Protein AF-A0A1Y0BP13-F1 (afdb_monomer_lite)

Foldseek 3Di:
DDDDDDDDDPDPPPQDDQPPDDDDDLVPFPQDWDDDRQKTKGKHKDFPPADDKWKWWQDPVGIDTDDDDPQDKDKDKDAAQIWMDIALQWQWIKGFNHMWIWIWHDDDRMIMIMIITGDPRGHGQKMKIWHAAPVPRDTDPIDIDGCNVPNPVVVQVVSQVVLVVCQVDQVSQQDPPPRDGHQRIEGRDCVPDDPRNVVRSRVD

Radius of gyration: 19.99 Å; chains: 1; bounding box: 37×82×45 Å

Sequence (204 aa):
MVETTGTGTAGPARDAAPELSFVKRMSETDSRWQRHGDYAIWTGNRRLDEPGYVLHEWSEKGVVPIPHRRPSPVLHRIAGGTPYHVSHLFGFWITHDVDAVWLETVKDGASYYALMVGGTSGKPAKTDSSFVCPKCAASFGRETFDTARQGYEQFLTHARERVRAFNGDAALRTCPKCKAVHPPTYAFYAEADTADERTARLAG

Structure (mmCIF, N/CA/C/O backbone):
data_AF-A0A1Y0BP13-F1
#
_entry.id   AF-A0A1Y0BP13-F1
#
loop_
_atom_site.group_PDB
_atom_site.id
_atom_site.type_symbol
_atom_site.label_atom_id
_atom_site.label_alt_id
_atom_site.label_comp_id
_atom_site.label_asym_id
_atom_site.label_entity_id
_atom_site.label_seq_id
_atom_site.pdbx_PDB_ins_code
_atom_site.Cartn_x
_atom_site.Cartn_y
_atom_site.Cartn_z
_atom_site.occupancy
_atom_site.B_iso_or_equiv
_atom_site.auth_seq_id
_atom_site.auth_comp_id
_atom_site.auth_asym_id
_atom_site.auth_atom_id
_atom_site.pdbx_PDB_model_num
ATOM 1 N N . MET A 1 1 ? 2.569 61.569 -21.695 1.00 39.59 1 MET A N 1
ATOM 2 C CA . MET A 1 1 ? 2.817 60.699 -22.866 1.00 39.59 1 MET A CA 1
ATOM 3 C C . MET A 1 1 ? 4.182 60.066 -22.648 1.00 39.59 1 MET A C 1
ATOM 5 O O . MET A 1 1 ? 5.139 60.816 -22.622 1.00 39.59 1 MET A O 1
ATOM 9 N N . VAL A 1 2 ? 4.368 58.779 -22.375 1.00 39.50 2 VAL A N 1
ATOM 10 C CA . VAL A 1 2 ? 3.511 57.588 -22.452 1.00 39.50 2 VAL A CA 1
ATOM 11 C C . VAL A 1 2 ? 4.008 56.617 -21.367 1.00 39.50 2 VAL A C 1
ATOM 13 O O . VAL A 1 2 ? 5.212 56.415 -21.242 1.00 39.50 2 VAL A O 1
ATOM 16 N N . GLU A 1 3 ? 3.088 56.056 -20.578 1.00 42.75 3 GLU A N 1
ATOM 17 C CA . GLU A 1 3 ? 3.308 54.821 -19.818 1.00 42.75 3 GLU A CA 1
ATOM 18 C C . GLU A 1 3 ? 3.410 53.649 -20.797 1.00 42.75 3 GLU A C 1
ATOM 20 O O . GLU A 1 3 ? 2.546 53.500 -21.658 1.00 42.75 3 GLU A O 1
ATOM 25 N N . THR A 1 4 ? 4.389 52.766 -20.617 1.00 40.50 4 THR A N 1
ATOM 26 C CA . THR A 1 4 ? 4.259 51.379 -21.082 1.00 40.50 4 THR A CA 1
ATOM 27 C C . THR A 1 4 ? 4.742 50.435 -19.996 1.00 40.50 4 THR A C 1
ATOM 29 O O . THR A 1 4 ? 5.930 50.176 -19.820 1.00 40.50 4 THR A O 1
ATOM 32 N N . THR A 1 5 ? 3.750 49.953 -19.261 1.00 45.81 5 THR A N 1
ATOM 33 C CA . THR A 1 5 ? 3.688 48.679 -18.559 1.00 45.81 5 THR A CA 1
ATOM 34 C C . THR A 1 5 ? 4.077 47.525 -19.488 1.00 45.81 5 THR A C 1
ATOM 36 O O . THR A 1 5 ? 3.474 47.324 -20.538 1.00 45.81 5 THR A O 1
ATOM 39 N N . GLY A 1 6 ? 5.076 46.736 -19.088 1.00 38.31 6 GLY A N 1
ATOM 40 C CA . GLY A 1 6 ? 5.355 45.423 -19.667 1.00 38.31 6 GLY A CA 1
ATOM 41 C C . GLY A 1 6 ? 4.738 44.331 -18.800 1.00 38.31 6 GLY A C 1
ATOM 42 O O . GLY A 1 6 ? 5.377 43.843 -17.872 1.00 38.31 6 GLY A O 1
ATOM 43 N N . THR A 1 7 ? 3.485 43.972 -19.074 1.00 44.00 7 THR A N 1
ATOM 44 C CA . THR A 1 7 ? 2.854 42.733 -18.603 1.00 44.00 7 THR A CA 1
ATOM 45 C C . THR A 1 7 ? 3.385 41.538 -19.397 1.00 44.00 7 THR A C 1
ATOM 47 O O . THR A 1 7 ? 3.647 41.625 -20.594 1.00 44.00 7 THR A O 1
ATOM 50 N N . GLY A 1 8 ? 3.599 40.433 -18.684 1.00 45.59 8 GLY A N 1
ATOM 51 C CA . GLY A 1 8 ? 4.382 39.290 -19.133 1.00 45.59 8 GLY A CA 1
ATOM 52 C C . GLY A 1 8 ? 3.708 38.321 -20.097 1.00 45.59 8 GLY A C 1
ATOM 53 O O . GLY A 1 8 ? 2.617 38.527 -20.614 1.00 45.59 8 GLY A O 1
ATOM 54 N N . THR A 1 9 ? 4.376 37.186 -20.259 1.00 36.31 9 THR A N 1
ATOM 55 C CA . THR A 1 9 ? 3.736 35.886 -20.473 1.00 36.31 9 THR A CA 1
ATOM 56 C C . THR A 1 9 ? 4.735 34.819 -20.038 1.00 36.31 9 THR A C 1
ATOM 58 O O . THR A 1 9 ? 5.675 34.486 -20.754 1.00 36.31 9 THR A O 1
ATOM 61 N N . ALA A 1 10 ? 4.553 34.300 -18.822 1.00 48.31 10 ALA A N 1
ATOM 62 C CA . ALA A 1 10 ? 5.084 32.990 -18.479 1.00 48.31 10 ALA A CA 1
ATOM 63 C C . ALA A 1 10 ? 4.358 31.989 -19.385 1.00 48.31 10 ALA A C 1
ATOM 65 O O . ALA A 1 10 ? 3.153 31.781 -19.246 1.00 48.31 10 ALA A O 1
ATOM 66 N N . GLY A 1 11 ? 5.068 31.455 -20.379 1.00 39.75 11 GLY A N 1
ATOM 67 C CA . GLY A 1 11 ? 4.540 30.382 -21.212 1.00 39.75 11 GLY A CA 1
ATOM 68 C C . GLY A 1 11 ? 4.205 29.159 -20.349 1.00 39.75 11 GLY A C 1
ATOM 69 O O . GLY A 1 11 ? 4.840 28.963 -19.308 1.00 39.75 11 GLY A O 1
ATOM 70 N N . PRO A 1 12 ? 3.225 28.331 -20.752 1.00 43.81 12 PRO A N 1
ATOM 71 C CA . PRO A 1 12 ? 2.964 27.077 -20.061 1.00 43.81 12 PRO A CA 1
ATOM 72 C C . PRO A 1 12 ? 4.258 26.260 -20.042 1.00 43.81 12 PRO A C 1
ATOM 74 O O . PRO A 1 12 ? 4.921 26.124 -21.076 1.00 43.81 12 PRO A O 1
ATOM 77 N N . ALA A 1 13 ? 4.628 25.756 -18.863 1.00 47.03 13 ALA A N 1
ATOM 78 C CA . ALA A 1 13 ? 5.695 24.779 -18.723 1.00 47.03 13 ALA A CA 1
ATOM 79 C C . ALA A 1 13 ? 5.338 23.596 -19.630 1.00 47.03 13 ALA A C 1
ATOM 81 O O . ALA A 1 13 ? 4.427 22.831 -19.330 1.00 47.03 13 ALA A O 1
ATOM 82 N N . ARG A 1 14 ? 5.984 23.530 -20.797 1.00 45.88 14 ARG A N 1
ATOM 83 C CA . ARG A 1 14 ? 5.791 22.447 -21.753 1.00 45.88 14 ARG A CA 1
ATOM 84 C C . ARG A 1 14 ? 6.223 21.155 -21.081 1.00 45.88 14 ARG A C 1
ATOM 86 O O . ARG A 1 14 ? 7.345 21.073 -20.580 1.00 45.88 14 ARG A O 1
ATOM 93 N N . ASP A 1 15 ? 5.310 20.194 -21.099 1.00 44.03 15 ASP A N 1
ATOM 94 C CA . ASP A 1 15 ? 5.528 18.800 -20.748 1.00 44.03 15 ASP A CA 1
ATOM 95 C C . ASP A 1 15 ? 6.879 18.341 -21.296 1.00 44.03 15 ASP A C 1
ATOM 97 O O . ASP A 1 15 ? 7.132 18.402 -22.505 1.00 44.03 15 ASP A O 1
ATOM 101 N N . ALA A 1 16 ? 7.778 17.931 -20.399 1.00 50.03 16 ALA A N 1
ATOM 102 C CA . ALA A 1 16 ? 8.980 17.232 -20.814 1.00 50.03 16 ALA A CA 1
ATOM 103 C C . ALA A 1 16 ? 8.529 16.032 -21.656 1.00 50.03 16 ALA A C 1
ATOM 105 O O . ALA A 1 16 ? 7.672 15.262 -21.217 1.00 50.03 16 ALA A O 1
ATOM 106 N N . ALA A 1 17 ? 9.054 15.909 -22.879 1.00 44.19 17 ALA A N 1
ATOM 107 C CA . ALA A 1 17 ? 8.778 14.758 -23.730 1.00 44.19 17 ALA A CA 1
ATOM 108 C C . ALA A 1 17 ? 8.988 13.468 -22.914 1.00 44.19 17 ALA A C 1
ATOM 110 O O . ALA A 1 17 ? 9.940 13.422 -22.127 1.00 44.19 17 ALA A O 1
ATOM 111 N N . PRO A 1 18 ? 8.125 12.442 -23.058 1.00 46.91 18 PRO A N 1
ATOM 112 C CA . PRO A 1 18 ? 8.292 11.205 -22.313 1.00 46.91 18 PRO A CA 1
ATOM 113 C C . PRO A 1 18 ? 9.694 10.664 -22.584 1.00 46.91 18 PRO A C 1
ATOM 115 O O . PRO A 1 18 ? 10.102 10.525 -23.738 1.00 46.91 18 PRO A O 1
ATOM 118 N N . GLU A 1 19 ? 10.449 10.407 -21.521 1.00 50.09 19 GLU A N 1
ATOM 119 C CA . GLU A 1 19 ? 11.779 9.827 -21.624 1.00 50.09 19 GLU A CA 1
ATOM 120 C C . GLU A 1 19 ? 11.626 8.402 -22.180 1.00 50.09 19 GLU A C 1
ATOM 122 O O . GLU A 1 19 ? 11.293 7.462 -21.463 1.00 50.09 19 GLU A O 1
ATOM 127 N N . LEU A 1 20 ? 11.816 8.242 -23.494 1.00 53.59 20 LEU A N 1
ATOM 128 C CA . LEU A 1 20 ? 11.622 6.975 -24.218 1.00 53.59 20 LEU A CA 1
ATOM 129 C C . LEU A 1 20 ? 12.636 5.878 -23.824 1.00 53.59 20 LEU A C 1
ATOM 131 O O . LEU A 1 20 ? 12.625 4.798 -24.410 1.00 53.59 20 LEU A O 1
ATOM 135 N N . SER A 1 21 ? 13.526 6.139 -22.862 1.00 64.00 21 SER A N 1
ATOM 136 C CA . SER A 1 21 ? 14.658 5.278 -22.503 1.00 64.00 21 SER A CA 1
ATOM 137 C C . SER A 1 21 ? 14.668 4.784 -21.056 1.00 64.00 21 SER A C 1
ATOM 139 O O . SER A 1 21 ? 15.670 4.207 -20.630 1.00 64.00 21 SER A O 1
ATOM 141 N N . PHE A 1 22 ? 13.590 4.950 -20.285 1.00 70.94 22 PHE A N 1
ATOM 142 C CA . PHE A 1 22 ? 13.559 4.367 -18.944 1.00 70.94 22 PHE A CA 1
ATOM 143 C C . PHE A 1 22 ? 13.353 2.855 -18.994 1.00 70.94 22 PHE A C 1
ATOM 145 O O . PHE A 1 22 ? 12.267 2.351 -19.279 1.00 70.94 22 PHE A O 1
ATOM 152 N N . VAL A 1 23 ? 14.420 2.122 -18.683 1.00 75.31 23 VAL A N 1
ATOM 153 C CA . VAL A 1 23 ? 14.397 0.666 -18.555 1.00 75.31 23 VAL A CA 1
ATOM 154 C C . VAL A 1 23 ? 14.561 0.306 -17.084 1.00 75.31 23 VAL A C 1
ATOM 156 O O . VAL A 1 23 ? 15.655 0.393 -16.531 1.00 75.31 23 VAL A O 1
ATOM 159 N N . LYS A 1 24 ? 13.479 -0.158 -16.454 1.00 80.62 24 LYS A N 1
ATOM 160 C CA . LYS A 1 24 ? 13.528 -0.773 -15.123 1.00 80.62 24 LYS A CA 1
ATOM 161 C C . LYS A 1 24 ? 13.523 -2.291 -15.257 1.00 80.62 24 LYS A C 1
ATOM 163 O O . LYS A 1 24 ? 12.530 -2.890 -15.666 1.00 80.62 24 LYS A O 1
ATOM 168 N N . ARG A 1 25 ? 14.631 -2.930 -14.881 1.00 79.94 25 ARG A N 1
ATOM 169 C CA . ARG A 1 25 ? 14.706 -4.391 -14.777 1.00 79.94 25 ARG A CA 1
ATOM 170 C C . ARG A 1 25 ? 14.084 -4.836 -13.459 1.00 79.94 25 ARG A C 1
ATOM 172 O O . ARG A 1 25 ? 14.625 -4.560 -12.397 1.00 79.94 25 ARG A O 1
ATOM 179 N N . MET A 1 26 ? 12.968 -5.559 -13.520 1.00 80.81 26 MET A N 1
ATOM 180 C CA . MET A 1 26 ? 12.285 -6.075 -12.321 1.00 80.81 26 MET A CA 1
ATOM 181 C C . MET A 1 26 ? 13.127 -7.093 -11.536 1.00 80.81 26 MET A C 1
ATOM 183 O O . MET A 1 26 ? 12.917 -7.285 -10.341 1.00 80.81 26 MET A O 1
ATOM 187 N N . SER A 1 27 ? 14.085 -7.742 -12.205 1.00 78.50 27 SER A N 1
ATOM 188 C CA . SER A 1 27 ? 15.035 -8.665 -11.582 1.00 78.50 27 SER A CA 1
ATOM 189 C C . SER A 1 27 ? 16.098 -7.970 -10.735 1.00 78.50 27 SER A C 1
ATOM 191 O O . SER A 1 27 ? 16.633 -8.581 -9.818 1.00 78.50 27 SER A O 1
ATOM 193 N N . GLU A 1 28 ? 16.388 -6.701 -11.017 1.00 80.00 28 GLU A N 1
ATOM 194 C CA . GLU A 1 28 ? 17.362 -5.880 -10.300 1.00 80.00 28 GLU A CA 1
ATOM 195 C C . GLU A 1 28 ? 16.594 -4.933 -9.373 1.00 80.00 28 GLU A C 1
ATOM 197 O O . GLU A 1 28 ? 16.368 -3.757 -9.675 1.00 80.00 28 GLU A O 1
ATOM 202 N N . THR A 1 29 ? 16.113 -5.478 -8.256 1.00 78.94 29 THR A N 1
ATOM 203 C CA . THR A 1 29 ? 15.296 -4.725 -7.305 1.00 78.94 29 THR A CA 1
ATOM 204 C C . THR A 1 29 ? 15.824 -4.830 -5.881 1.00 78.94 29 THR A C 1
ATOM 206 O O . THR A 1 29 ? 16.129 -5.909 -5.383 1.00 78.94 29 THR A O 1
ATOM 209 N N . ASP A 1 30 ? 15.890 -3.679 -5.224 1.00 79.06 30 ASP A N 1
ATOM 210 C CA . ASP A 1 30 ? 16.075 -3.500 -3.786 1.00 79.06 30 ASP A CA 1
ATOM 211 C C . ASP A 1 30 ? 14.727 -3.387 -3.048 1.00 79.06 30 ASP A C 1
ATOM 213 O O . ASP A 1 30 ? 14.683 -3.054 -1.868 1.00 79.06 30 ASP A O 1
ATOM 217 N N . SER A 1 31 ? 13.617 -3.670 -3.739 1.00 83.69 31 SER A N 1
ATOM 218 C CA . SER A 1 31 ? 12.243 -3.514 -3.251 1.00 83.69 31 SER A CA 1
ATOM 219 C C . SER A 1 31 ? 11.890 -2.087 -2.824 1.00 83.69 31 SER A C 1
ATOM 221 O O . SER A 1 31 ? 11.084 -1.891 -1.910 1.00 83.69 31 SER A O 1
ATOM 223 N N . ARG A 1 32 ? 12.462 -1.080 -3.503 1.00 86.94 32 ARG A N 1
ATOM 224 C CA . ARG A 1 32 ? 12.228 0.338 -3.206 1.00 86.94 32 ARG A CA 1
ATOM 225 C C . ARG A 1 32 ? 11.328 1.054 -4.199 1.00 86.94 32 ARG A C 1
ATOM 227 O O . ARG A 1 32 ? 11.202 0.673 -5.362 1.00 86.94 32 ARG A O 1
ATOM 234 N N . TRP A 1 33 ? 10.714 2.125 -3.706 1.00 91.25 33 TRP A N 1
ATOM 235 C CA . TRP A 1 33 ? 10.007 3.094 -4.530 1.00 91.25 33 TRP A CA 1
ATOM 236 C C . TRP A 1 33 ? 10.999 4.017 -5.236 1.00 91.25 33 TRP A C 1
ATOM 238 O O . TRP A 1 33 ? 11.979 4.464 -4.645 1.00 91.25 33 TRP A O 1
ATOM 248 N N . GLN A 1 34 ? 10.726 4.313 -6.498 1.00 90.12 34 GLN A N 1
ATOM 249 C CA . GLN A 1 34 ? 11.509 5.193 -7.353 1.00 90.12 34 GLN A CA 1
ATOM 250 C C . GLN A 1 34 ? 10.561 6.150 -8.063 1.00 90.12 34 GLN A C 1
ATOM 252 O O . GLN A 1 34 ? 9.475 5.760 -8.491 1.00 90.12 34 GLN A O 1
ATOM 257 N N . ARG A 1 35 ? 10.967 7.409 -8.206 1.00 88.12 35 ARG A N 1
ATOM 258 C CA . ARG A 1 35 ? 10.227 8.378 -9.009 1.00 88.12 35 ARG A CA 1
ATOM 259 C C . ARG A 1 35 ? 10.807 8.423 -10.414 1.00 88.12 35 ARG A C 1
ATOM 261 O O . ARG A 1 35 ? 12.011 8.601 -10.573 1.00 88.12 35 ARG A O 1
ATOM 268 N N . HIS A 1 36 ? 9.949 8.321 -11.420 1.00 87.06 36 HIS A N 1
ATOM 269 C CA . HIS A 1 36 ? 10.347 8.507 -12.809 1.00 87.06 36 HIS A CA 1
ATOM 270 C C . HIS A 1 36 ? 9.255 9.253 -13.579 1.00 87.06 36 HIS A C 1
ATOM 272 O O . HIS A 1 36 ? 8.142 8.751 -13.729 1.00 87.06 36 HIS A O 1
ATOM 278 N N . GLY A 1 37 ? 9.563 10.474 -14.028 1.00 86.25 37 GLY A N 1
ATOM 279 C CA . GLY A 1 37 ? 8.581 11.382 -14.621 1.00 86.25 37 GLY A CA 1
ATOM 280 C C . GLY A 1 37 ? 7.371 11.589 -13.705 1.00 86.25 37 GLY A C 1
ATOM 281 O O . GLY A 1 37 ? 7.487 12.134 -12.598 1.00 86.25 37 GLY A O 1
ATOM 282 N N . ASP A 1 38 ? 6.221 11.115 -14.178 1.00 87.25 38 ASP A N 1
ATOM 283 C CA . ASP A 1 38 ? 4.922 11.255 -13.518 1.00 87.25 38 ASP A CA 1
ATOM 284 C C . ASP A 1 38 ? 4.547 10.043 -12.659 1.00 87.25 38 ASP A C 1
ATOM 286 O O . ASP A 1 38 ? 3.500 10.039 -12.011 1.00 87.25 38 ASP A O 1
ATOM 290 N N . TYR A 1 39 ? 5.422 9.037 -12.621 1.00 90.56 39 TYR A N 1
ATOM 291 C CA . TYR A 1 39 ? 5.204 7.797 -11.900 1.00 90.56 39 TYR A CA 1
ATOM 292 C C . TYR A 1 39 ? 5.952 7.764 -10.567 1.00 90.56 39 TYR A C 1
ATOM 294 O O . TYR A 1 39 ? 7.136 8.109 -10.479 1.00 90.56 39 TYR A O 1
ATOM 302 N N . ALA A 1 40 ? 5.277 7.240 -9.545 1.00 93.62 40 ALA A N 1
ATOM 303 C CA . ALA A 1 40 ? 5.918 6.553 -8.432 1.00 93.62 40 ALA A CA 1
ATOM 304 C C . ALA A 1 40 ? 5.889 5.048 -8.725 1.00 93.62 40 ALA A C 1
ATOM 306 O O . ALA A 1 40 ? 4.824 4.470 -8.925 1.00 93.62 40 ALA A O 1
ATOM 307 N N . ILE A 1 41 ? 7.057 4.418 -8.791 1.00 94.12 41 ILE A N 1
ATOM 308 C CA . ILE A 1 41 ? 7.223 3.030 -9.222 1.00 94.12 41 ILE A CA 1
ATOM 309 C C . ILE A 1 41 ? 7.854 2.238 -8.090 1.00 94.12 41 ILE A C 1
ATOM 311 O O . ILE A 1 41 ? 8.958 2.545 -7.655 1.00 94.12 41 ILE A O 1
ATOM 315 N N . TRP A 1 42 ? 7.188 1.181 -7.656 1.00 95.06 42 TRP A N 1
ATOM 316 C CA . TRP A 1 42 ? 7.775 0.142 -6.827 1.00 95.06 42 TRP A CA 1
ATOM 317 C C . TRP A 1 42 ? 7.958 -1.124 -7.652 1.00 95.06 42 TRP A C 1
ATOM 319 O O . TRP A 1 42 ? 7.092 -1.481 -8.447 1.00 95.06 42 TRP A O 1
ATOM 329 N N . THR A 1 43 ? 9.071 -1.821 -7.449 1.00 94.81 43 THR A N 1
ATOM 330 C CA . THR A 1 43 ? 9.310 -3.149 -8.026 1.00 94.81 43 THR A CA 1
ATOM 331 C C . THR A 1 43 ? 9.770 -4.099 -6.942 1.00 94.81 43 THR A C 1
ATOM 333 O O . THR A 1 43 ? 10.541 -3.688 -6.087 1.00 94.81 43 THR A O 1
ATOM 336 N N . GLY A 1 44 ? 9.405 -5.372 -7.006 1.00 93.62 44 GLY A N 1
ATOM 337 C CA . GLY A 1 44 ? 9.843 -6.382 -6.043 1.00 93.62 44 GLY A CA 1
ATOM 338 C C . GLY A 1 44 ? 9.874 -7.772 -6.659 1.00 93.62 44 GLY A C 1
ATOM 339 O O . GLY A 1 44 ? 9.366 -7.988 -7.759 1.00 93.62 44 GLY A O 1
ATOM 340 N N . ASN A 1 45 ? 10.467 -8.727 -5.950 1.00 93.94 45 ASN A N 1
ATOM 341 C CA . ASN A 1 45 ? 10.396 -10.135 -6.316 1.00 93.94 45 ASN A CA 1
ATOM 342 C C . ASN A 1 45 ? 10.259 -11.022 -5.075 1.00 93.94 45 ASN A C 1
ATOM 344 O O . ASN A 1 45 ? 10.516 -10.583 -3.954 1.00 93.94 45 ASN A O 1
ATOM 348 N N . ARG A 1 46 ? 9.778 -12.245 -5.291 1.00 91.94 46 ARG A N 1
ATOM 349 C CA . ARG A 1 46 ? 9.627 -13.296 -4.279 1.00 91.94 46 ARG A CA 1
ATOM 350 C C . ARG A 1 46 ? 9.980 -14.636 -4.891 1.00 91.94 46 ARG A C 1
ATOM 352 O O . ARG A 1 46 ? 9.675 -14.878 -6.062 1.00 91.94 46 ARG A O 1
ATOM 359 N N . ARG A 1 47 ? 10.562 -15.529 -4.098 1.00 92.38 47 ARG A N 1
ATOM 360 C CA . ARG A 1 47 ? 10.696 -16.930 -4.514 1.00 92.38 47 ARG A CA 1
ATOM 361 C C . ARG A 1 47 ? 9.317 -17.596 -4.545 1.00 92.38 47 ARG A C 1
ATOM 363 O O . ARG A 1 47 ? 8.405 -17.168 -3.844 1.00 92.38 47 ARG A O 1
ATOM 370 N N . LEU A 1 48 ? 9.142 -18.650 -5.345 1.00 90.50 48 LEU A N 1
ATOM 371 C CA . LEU A 1 48 ? 7.835 -19.324 -5.444 1.00 90.50 48 LEU A CA 1
ATOM 372 C C . LEU A 1 48 ? 7.416 -20.075 -4.166 1.00 90.50 48 LEU A C 1
ATOM 374 O O . LEU A 1 48 ? 6.236 -20.406 -4.054 1.00 90.50 48 LEU A O 1
ATOM 378 N N . ASP A 1 49 ? 8.348 -20.342 -3.244 1.0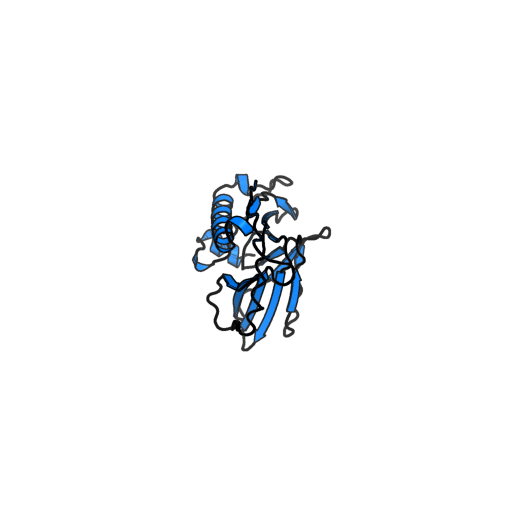0 91.31 49 ASP A N 1
ATOM 379 C CA . ASP A 1 49 ? 8.106 -20.932 -1.918 1.00 91.31 49 ASP A CA 1
ATOM 380 C C . ASP A 1 49 ? 7.765 -19.888 -0.837 1.00 91.31 49 ASP A C 1
ATOM 382 O O . ASP A 1 49 ? 7.389 -20.253 0.276 1.00 91.31 49 ASP A O 1
ATOM 386 N N . GLU A 1 50 ? 7.874 -18.596 -1.150 1.00 90.75 50 GLU A N 1
ATOM 387 C CA . GLU A 1 50 ? 7.489 -17.503 -0.261 1.00 90.75 50 GLU A CA 1
ATOM 388 C C . GLU A 1 50 ? 6.034 -17.078 -0.520 1.00 90.75 50 GLU A C 1
ATOM 390 O O . GLU A 1 50 ? 5.554 -17.161 -1.658 1.00 90.75 50 GLU A O 1
ATOM 395 N N . PRO A 1 51 ? 5.322 -16.556 0.498 1.00 90.38 51 PRO A N 1
ATOM 396 C CA . PRO A 1 51 ? 4.058 -15.869 0.273 1.00 90.38 51 PRO A CA 1
ATOM 397 C C . PRO A 1 51 ? 4.231 -14.736 -0.753 1.00 90.38 51 PRO A C 1
ATOM 399 O O . PRO A 1 51 ? 5.075 -13.848 -0.597 1.00 90.38 51 PRO A O 1
ATOM 402 N N . GLY A 1 52 ? 3.461 -14.804 -1.839 1.00 91.31 52 GLY A N 1
ATOM 403 C CA . GLY A 1 52 ? 3.485 -13.810 -2.910 1.00 91.31 52 GLY A CA 1
ATOM 404 C C . GLY A 1 52 ? 2.706 -12.555 -2.537 1.00 91.31 52 GLY A C 1
ATOM 405 O O . GLY A 1 52 ? 1.798 -12.616 -1.717 1.00 91.31 52 GLY A O 1
ATOM 406 N N . TYR A 1 53 ? 3.021 -11.421 -3.158 1.00 94.25 53 TYR A N 1
ATOM 407 C CA . TYR A 1 53 ? 2.232 -10.206 -2.961 1.00 94.25 53 TYR A CA 1
ATOM 408 C C . TYR A 1 53 ? 0.859 -10.361 -3.620 1.00 94.25 53 TYR A C 1
ATOM 410 O O . TYR A 1 53 ? 0.782 -10.682 -4.804 1.00 94.25 53 TYR A O 1
ATOM 418 N N . VAL A 1 54 ? -0.217 -10.110 -2.872 1.00 93.94 54 VAL A N 1
ATOM 419 C CA . VAL A 1 54 ? -1.591 -10.240 -3.382 1.00 93.94 54 VAL A CA 1
ATOM 420 C C . VAL A 1 54 ? -2.281 -8.886 -3.342 1.00 93.94 54 VAL A C 1
ATOM 422 O O . VAL A 1 54 ? -2.494 -8.318 -2.268 1.00 93.94 54 VAL A O 1
ATOM 425 N N . LEU A 1 55 ? -2.641 -8.376 -4.518 1.00 96.19 55 LEU A N 1
ATOM 426 C CA . LEU A 1 55 ? -3.440 -7.164 -4.644 1.00 96.19 55 LEU A CA 1
ATOM 427 C C . LEU A 1 55 ? -4.894 -7.449 -4.255 1.00 96.19 55 LEU A C 1
ATOM 429 O O . LEU A 1 55 ? -5.527 -8.363 -4.778 1.00 96.19 55 LEU A O 1
ATOM 433 N N . HIS A 1 56 ? -5.423 -6.614 -3.376 1.00 95.56 56 HIS A N 1
ATOM 434 C CA . HIS A 1 56 ? -6.808 -6.591 -2.944 1.00 95.56 56 HIS A CA 1
ATOM 435 C C . HIS A 1 56 ? -7.408 -5.226 -3.260 1.00 95.56 56 HIS A C 1
ATOM 437 O O . HIS A 1 56 ? -6.802 -4.205 -2.944 1.00 95.56 56 HIS A O 1
ATOM 443 N N . GLU A 1 57 ? -8.617 -5.203 -3.808 1.00 94.94 57 GLU A N 1
ATOM 444 C CA . GLU A 1 57 ? -9.399 -3.981 -3.996 1.00 94.94 57 GLU A CA 1
ATOM 445 C C . GLU A 1 57 ? -10.645 -4.011 -3.116 1.00 94.94 57 GLU A C 1
ATOM 447 O O . GLU A 1 57 ? -11.269 -5.058 -2.915 1.00 94.94 57 GLU A O 1
ATOM 452 N N . TRP A 1 58 ? -11.010 -2.856 -2.571 1.00 89.06 58 TRP A N 1
ATOM 453 C CA . TRP A 1 58 ? -12.234 -2.703 -1.802 1.00 89.06 58 TRP A CA 1
ATOM 454 C C . TRP A 1 58 ? -13.342 -2.172 -2.705 1.00 89.06 58 TRP A C 1
ATOM 456 O O . TRP A 1 58 ? -13.162 -1.197 -3.432 1.00 89.06 58 TRP A O 1
ATOM 466 N N . SER A 1 59 ? -14.515 -2.789 -2.610 1.00 82.62 59 SER A N 1
ATOM 467 C CA . SER A 1 59 ? -15.740 -2.355 -3.277 1.00 82.62 59 SER A CA 1
ATOM 468 C C . SER A 1 59 ? -16.923 -2.414 -2.310 1.00 82.62 59 SER A C 1
ATOM 470 O O . SER A 1 59 ? -16.826 -2.972 -1.216 1.00 82.62 59 SER A O 1
ATOM 472 N N . GLU A 1 60 ? -18.088 -1.933 -2.743 1.00 78.44 60 GLU A N 1
ATOM 473 C CA . GLU A 1 60 ? -19.343 -2.090 -1.992 1.00 78.44 60 GLU A CA 1
ATOM 474 C C . GLU A 1 60 ? -19.699 -3.561 -1.712 1.00 78.44 60 GLU A C 1
ATOM 476 O O . GLU A 1 60 ? -20.386 -3.865 -0.739 1.00 78.44 60 GLU A O 1
ATOM 481 N N . LYS A 1 61 ? -19.201 -4.489 -2.542 1.00 78.31 61 LYS A N 1
ATOM 482 C CA . LYS A 1 61 ? -19.385 -5.939 -2.377 1.00 78.31 61 LYS A CA 1
ATOM 483 C C . LYS A 1 61 ? -18.378 -6.563 -1.404 1.00 78.31 61 LYS A C 1
ATOM 485 O O . LYS A 1 61 ? -18.450 -7.762 -1.148 1.00 78.31 61 LYS A O 1
ATOM 490 N N . GLY A 1 62 ? -17.459 -5.766 -0.862 1.00 81.00 62 GLY A N 1
ATOM 491 C CA . GLY A 1 62 ? -16.391 -6.193 0.033 1.00 81.00 62 GLY A CA 1
ATOM 492 C C . GLY A 1 62 ? -15.010 -6.159 -0.619 1.00 81.00 62 GLY A C 1
ATOM 493 O O . GLY A 1 62 ? -14.800 -5.536 -1.662 1.00 81.00 62 GLY A O 1
ATOM 494 N N . VAL A 1 63 ? -14.064 -6.827 0.043 1.00 86.88 63 VAL A N 1
ATOM 495 C CA . VAL A 1 63 ? -12.668 -6.955 -0.389 1.00 86.88 63 VAL A CA 1
ATOM 496 C C . VAL A 1 63 ? -12.545 -8.093 -1.394 1.00 86.88 63 VAL A C 1
ATOM 498 O O . VAL A 1 63 ? -12.925 -9.224 -1.092 1.00 86.88 63 VAL A O 1
ATOM 501 N N . VAL A 1 64 ? -11.996 -7.800 -2.571 1.00 88.56 64 VAL A N 1
ATOM 502 C CA . VAL A 1 64 ? -11.798 -8.771 -3.649 1.00 88.56 64 VAL A CA 1
ATOM 503 C C . VAL A 1 64 ? -10.302 -8.895 -3.944 1.00 88.56 64 VAL A C 1
ATOM 505 O O . VAL A 1 64 ? -9.672 -7.885 -4.262 1.00 88.56 64 VAL A O 1
ATOM 508 N N . PRO A 1 65 ? -9.710 -10.100 -3.854 1.00 92.56 65 PRO A N 1
ATOM 509 C CA . PRO A 1 65 ? -8.357 -10.322 -4.339 1.00 92.56 65 PRO A CA 1
ATOM 510 C C . PRO A 1 65 ? -8.353 -10.320 -5.870 1.00 92.56 65 PRO A C 1
ATOM 512 O O . PRO A 1 65 ? -9.220 -10.931 -6.502 1.00 92.56 65 PRO A O 1
ATOM 515 N N . ILE A 1 66 ? -7.359 -9.677 -6.475 1.00 89.56 66 ILE A N 1
ATOM 516 C CA . ILE A 1 66 ? -7.137 -9.764 -7.916 1.00 89.56 66 ILE A CA 1
ATOM 517 C C . ILE A 1 66 ? -6.545 -11.147 -8.213 1.00 89.56 66 ILE A C 1
ATOM 519 O O . ILE A 1 66 ? -5.466 -11.477 -7.715 1.00 89.56 66 ILE A O 1
ATOM 523 N N . PRO A 1 67 ? -7.255 -12.001 -8.970 1.00 77.19 67 PRO A N 1
ATOM 524 C CA . PRO A 1 67 ? -6.875 -13.395 -9.110 1.00 77.19 67 PRO A CA 1
ATOM 525 C C . PRO A 1 67 ? -5.604 -13.530 -9.947 1.00 77.19 67 PRO A C 1
ATOM 527 O O . PRO A 1 67 ? -5.566 -13.127 -11.108 1.00 77.19 67 PRO A O 1
ATOM 530 N N . HIS A 1 68 ? -4.597 -14.198 -9.391 1.00 77.25 68 HIS A N 1
ATOM 531 C CA . HIS A 1 68 ? -3.438 -14.653 -10.146 1.00 77.25 68 HIS A CA 1
ATOM 532 C C . HIS A 1 68 ? -3.615 -16.123 -10.547 1.00 77.25 68 HIS A C 1
ATOM 534 O O . HIS A 1 68 ? -3.762 -17.006 -9.700 1.00 77.25 68 HIS A O 1
ATOM 540 N N . ARG A 1 69 ? -3.609 -16.405 -11.854 1.00 74.88 69 ARG A N 1
ATOM 541 C CA . ARG A 1 69 ? -3.634 -17.771 -12.399 1.00 74.88 69 ARG A CA 1
ATOM 542 C C . ARG A 1 69 ? -2.276 -18.078 -13.017 1.00 74.88 69 ARG A C 1
ATOM 544 O O . ARG A 1 69 ? -2.060 -17.803 -14.195 1.00 74.88 69 ARG A O 1
ATOM 551 N N . ARG A 1 70 ? -1.357 -18.642 -12.226 1.00 73.25 70 ARG A N 1
ATOM 552 C CA . ARG A 1 70 ? -0.037 -19.069 -12.726 1.00 73.25 70 ARG A CA 1
ATOM 553 C C . ARG A 1 70 ? -0.196 -20.007 -13.935 1.00 73.25 70 ARG A C 1
ATOM 555 O O . ARG A 1 70 ? -1.078 -20.866 -13.902 1.00 73.25 70 ARG A O 1
ATOM 562 N N . PRO A 1 71 ? 0.657 -19.886 -14.969 1.00 76.88 71 PRO A N 1
ATOM 563 C CA . PRO A 1 71 ? 1.800 -18.971 -15.091 1.00 76.88 71 PRO A CA 1
ATOM 564 C C . PRO A 1 71 ? 1.464 -17.623 -15.761 1.00 76.88 71 PRO A C 1
ATOM 566 O O . PRO A 1 71 ? 2.377 -16.877 -16.106 1.00 76.88 71 PRO A O 1
ATOM 569 N N . SER A 1 72 ? 0.188 -17.315 -16.010 1.00 86.31 72 SER A N 1
ATOM 570 C CA . SER A 1 72 ? -0.190 -16.130 -16.782 1.00 86.31 72 SER A CA 1
ATOM 571 C C . SER A 1 72 ? 0.189 -14.839 -16.049 1.00 86.31 72 SER A C 1
ATOM 573 O O . SER A 1 72 ? -0.127 -14.701 -14.863 1.00 86.31 72 SER A O 1
ATOM 575 N N . PRO A 1 73 ? 0.838 -13.879 -16.735 1.00 90.69 73 PRO A N 1
ATOM 576 C CA . PRO A 1 73 ? 1.107 -12.580 -16.146 1.00 90.69 73 PRO A CA 1
ATOM 577 C C . PRO A 1 73 ? -0.208 -11.848 -15.868 1.00 90.69 73 PRO A C 1
ATOM 579 O O . PRO A 1 73 ? -1.188 -11.993 -16.604 1.00 90.69 73 PRO A O 1
ATOM 582 N N . VAL A 1 74 ? -0.212 -11.043 -14.813 1.00 93.56 74 VAL A N 1
ATOM 583 C CA . VAL A 1 74 ? -1.312 -10.143 -14.471 1.00 93.56 74 VAL A CA 1
ATOM 584 C C . VAL A 1 74 ? -0.873 -8.728 -14.804 1.00 93.56 74 VAL A C 1
ATOM 586 O O . VAL A 1 74 ? 0.202 -8.294 -14.398 1.00 93.56 74 VAL A O 1
ATOM 589 N N . LEU A 1 75 ? -1.723 -8.014 -15.535 1.00 94.75 75 LEU A N 1
ATOM 590 C CA . LEU A 1 75 ? -1.650 -6.572 -15.711 1.00 94.75 75 LEU A CA 1
ATOM 591 C C . LEU A 1 75 ? -3.014 -6.015 -15.322 1.00 94.75 75 LEU A C 1
ATOM 593 O O . LEU A 1 75 ? -3.993 -6.207 -16.042 1.00 94.75 75 LEU A O 1
ATOM 597 N N . HIS A 1 76 ? -3.085 -5.376 -14.162 1.00 95.81 76 HIS A N 1
ATOM 598 C CA . HIS A 1 76 ? -4.337 -4.913 -13.580 1.00 95.81 76 HIS A CA 1
ATOM 599 C C . HIS A 1 76 ? -4.289 -3.410 -13.338 1.00 95.81 76 HIS A C 1
ATOM 601 O O . HIS A 1 76 ? -3.350 -2.903 -12.723 1.00 95.81 76 HIS A O 1
ATOM 607 N N . ARG A 1 77 ? -5.308 -2.696 -13.821 1.00 96.19 77 ARG A N 1
ATOM 608 C CA . ARG A 1 77 ? -5.474 -1.267 -13.558 1.00 96.19 77 ARG A CA 1
ATOM 609 C C . ARG A 1 77 ? -6.298 -1.076 -12.293 1.00 96.19 77 ARG A C 1
ATOM 611 O O . ARG A 1 77 ? -7.447 -1.502 -12.247 1.00 96.19 77 ARG A O 1
ATOM 618 N N . ILE A 1 78 ? -5.742 -0.330 -11.352 1.00 96.88 78 ILE A N 1
ATOM 619 C CA . ILE A 1 78 ? -6.428 0.191 -10.176 1.00 96.88 78 ILE A CA 1
ATOM 620 C C . ILE A 1 78 ? -6.867 1.614 -10.527 1.00 96.88 78 ILE A C 1
ATOM 622 O O . ILE A 1 78 ? -6.027 2.490 -10.734 1.00 96.88 78 ILE A O 1
ATOM 626 N N . ALA A 1 79 ? -8.171 1.846 -10.663 1.00 96.31 79 ALA A N 1
ATOM 627 C CA . ALA A 1 79 ? -8.670 3.172 -11.024 1.00 96.31 79 ALA A CA 1
ATOM 628 C C . ALA A 1 79 ? -8.442 4.180 -9.884 1.00 96.31 79 ALA A C 1
ATOM 630 O O . ALA A 1 79 ? -8.614 3.830 -8.713 1.00 96.31 79 ALA A O 1
ATOM 631 N N . GLY A 1 80 ? -8.133 5.435 -10.216 1.00 96.69 80 GLY A N 1
ATOM 632 C CA . GLY A 1 80 ? -8.072 6.524 -9.242 1.00 96.69 80 GLY A CA 1
ATOM 633 C C . GLY A 1 80 ? -9.343 6.588 -8.388 1.00 96.69 80 GLY A C 1
ATOM 634 O O . GLY A 1 80 ? -10.458 6.401 -8.878 1.00 96.69 80 GLY A O 1
ATOM 635 N N . GLY A 1 81 ? -9.175 6.793 -7.084 1.00 95.94 81 GLY A N 1
ATOM 636 C CA . GLY A 1 81 ? -10.256 6.735 -6.099 1.00 95.94 81 GLY A CA 1
ATOM 637 C C 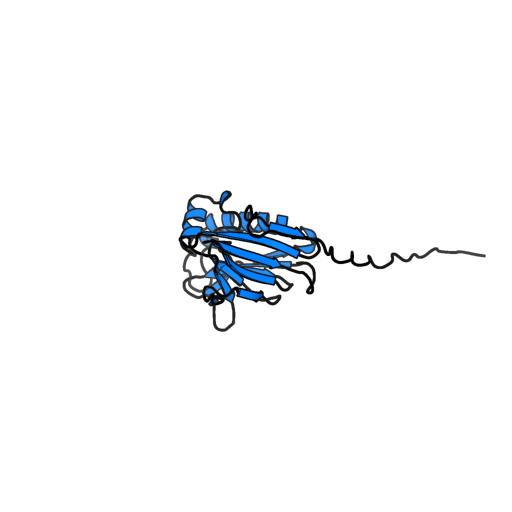. GLY A 1 81 ? -10.605 5.325 -5.603 1.00 95.94 81 GLY A C 1
ATOM 638 O O . GLY A 1 81 ? -11.407 5.210 -4.677 1.00 95.94 81 GLY A O 1
ATOM 639 N N . THR A 1 82 ? -9.996 4.265 -6.147 1.00 96.06 82 THR A N 1
ATOM 640 C CA . THR A 1 82 ? -10.217 2.882 -5.688 1.00 96.06 82 THR A CA 1
ATOM 641 C C . THR A 1 82 ? -9.305 2.555 -4.505 1.00 96.06 82 THR A C 1
ATOM 643 O O . THR A 1 82 ? -8.081 2.625 -4.648 1.00 96.06 82 THR A O 1
ATOM 646 N N . PRO A 1 83 ? -9.846 2.175 -3.332 1.00 96.62 83 PRO A N 1
ATOM 647 C CA . PRO A 1 83 ? -9.021 1.705 -2.232 1.00 96.62 83 PRO A CA 1
ATOM 648 C C . PRO A 1 83 ? -8.450 0.319 -2.520 1.00 96.62 83 PRO A C 1
ATOM 650 O O . PRO A 1 83 ? -9.189 -0.603 -2.871 1.00 96.62 83 PRO A O 1
ATOM 653 N N . TYR A 1 84 ? -7.149 0.153 -2.299 1.00 97.50 84 TYR A N 1
ATOM 654 C CA . TYR A 1 84 ? -6.466 -1.123 -2.473 1.00 97.50 84 TYR A CA 1
ATOM 655 C C . TYR A 1 84 ? -5.442 -1.402 -1.369 1.00 97.50 84 TYR A C 1
ATOM 657 O O . TYR A 1 84 ? -4.989 -0.508 -0.651 1.00 97.50 84 TYR A O 1
ATOM 665 N N . HIS A 1 85 ? -5.086 -2.672 -1.238 1.00 96.50 85 HIS A N 1
ATOM 666 C CA . HIS A 1 85 ? -4.099 -3.202 -0.308 1.00 96.50 85 HIS A CA 1
ATOM 667 C C . HIS A 1 85 ? -3.258 -4.262 -1.024 1.00 96.50 85 HIS A C 1
ATOM 669 O O . HIS A 1 85 ? -3.770 -4.979 -1.880 1.00 96.50 85 HIS A O 1
ATOM 675 N N . VAL A 1 86 ? -1.975 -4.378 -0.684 1.00 96.88 86 VAL A N 1
ATOM 676 C CA . VAL A 1 86 ? -1.108 -5.434 -1.218 1.00 96.88 86 VAL A CA 1
ATOM 677 C C . VAL A 1 86 ? -0.539 -6.245 -0.054 1.00 96.88 86 VAL A C 1
ATOM 679 O O . VAL A 1 86 ? 0.346 -5.759 0.660 1.00 96.88 86 VAL A O 1
ATOM 682 N N . SER A 1 87 ? -1.034 -7.479 0.117 1.00 94.94 87 SER A N 1
ATOM 683 C CA . SER A 1 87 ? -0.577 -8.410 1.162 1.00 94.94 87 SER A CA 1
ATOM 684 C C . SER A 1 87 ? 0.931 -8.575 1.101 1.00 94.94 87 SER A C 1
ATOM 686 O O . SER A 1 87 ? 1.510 -8.609 0.017 1.00 94.94 87 SER A O 1
ATOM 688 N N . HIS A 1 88 ? 1.565 -8.664 2.265 1.00 95.25 88 HIS A N 1
ATOM 689 C CA . HIS A 1 88 ? 3.011 -8.707 2.486 1.00 95.25 88 HIS A CA 1
ATOM 690 C C . HIS A 1 88 ? 3.815 -7.470 2.043 1.00 95.25 88 HIS A C 1
ATOM 692 O O . HIS A 1 88 ? 5.008 -7.401 2.364 1.00 95.25 88 HIS A O 1
ATOM 698 N N . LEU A 1 89 ? 3.221 -6.483 1.350 1.00 96.31 89 LEU A N 1
ATOM 699 C CA . LEU A 1 89 ? 3.897 -5.236 0.959 1.00 96.31 89 LEU A CA 1
ATOM 700 C C . LEU A 1 89 ? 3.659 -4.116 1.973 1.00 96.31 89 LEU A C 1
ATOM 702 O O . LEU A 1 89 ? 4.623 -3.575 2.503 1.00 96.31 89 LEU A O 1
ATOM 706 N N . PHE A 1 90 ? 2.404 -3.796 2.277 1.00 96.88 90 PHE A N 1
ATOM 707 C CA . PHE A 1 90 ? 2.025 -2.821 3.305 1.00 96.88 90 PHE A CA 1
ATOM 708 C C . PHE A 1 90 ? 0.686 -3.229 3.921 1.00 96.88 90 PHE A C 1
ATOM 710 O O . PHE A 1 90 ? -0.223 -3.600 3.194 1.00 96.88 90 PHE A O 1
ATOM 717 N N . GLY A 1 91 ? 0.528 -3.153 5.242 1.00 96.12 91 GLY A N 1
ATOM 718 C CA . GLY A 1 91 ? -0.636 -3.709 5.950 1.00 96.12 91 GLY A CA 1
ATOM 719 C C . GLY A 1 91 ? -1.802 -2.733 6.182 1.00 96.12 91 GLY A C 1
ATOM 720 O O . GLY A 1 91 ? -2.623 -2.932 7.080 1.00 96.12 91 GLY A O 1
ATOM 721 N N . PHE A 1 92 ? -1.867 -1.649 5.414 1.00 96.88 92 PHE A N 1
ATOM 722 C CA . PHE A 1 92 ? -2.967 -0.680 5.415 1.00 96.88 92 PHE A CA 1
ATOM 723 C C . PHE A 1 92 ? -3.588 -0.581 4.015 1.00 96.88 92 PHE A C 1
ATOM 725 O O . PHE A 1 92 ? -3.154 -1.257 3.085 1.00 96.88 92 PHE A O 1
ATOM 732 N N . TRP A 1 93 ? -4.631 0.231 3.875 1.00 97.44 93 TRP A N 1
ATOM 733 C CA . TRP A 1 93 ? -5.312 0.488 2.607 1.00 97.44 93 TRP A CA 1
ATOM 734 C C . TRP A 1 93 ? -4.923 1.854 2.075 1.00 97.44 93 TRP A C 1
ATOM 736 O O . TRP A 1 93 ? -4.853 2.806 2.853 1.00 97.44 93 TRP A O 1
ATOM 746 N N . ILE A 1 94 ? -4.706 1.952 0.768 1.00 97.69 94 ILE A N 1
ATOM 747 C CA . ILE A 1 94 ? -4.299 3.174 0.074 1.00 97.69 94 ILE A CA 1
ATOM 748 C C . ILE A 1 94 ? -5.344 3.540 -0.969 1.00 97.69 94 ILE A C 1
ATOM 750 O O . ILE A 1 94 ? -5.947 2.669 -1.590 1.00 97.69 94 ILE A O 1
ATOM 754 N N . THR A 1 95 ? -5.555 4.833 -1.175 1.00 97.94 95 THR A N 1
ATOM 755 C CA . THR A 1 95 ? -6.306 5.363 -2.312 1.00 97.94 95 THR A CA 1
ATOM 756 C C . THR A 1 95 ? -5.528 6.521 -2.910 1.00 97.94 95 THR A C 1
ATOM 758 O O . THR A 1 95 ? -5.213 7.484 -2.213 1.00 97.94 95 THR A O 1
ATOM 761 N N . HIS A 1 96 ? -5.223 6.429 -4.198 1.00 97.81 96 HIS A N 1
ATOM 762 C CA . HIS A 1 96 ? -4.627 7.526 -4.951 1.00 97.81 96 HIS A CA 1
ATOM 763 C C . HIS A 1 96 ? -5.702 8.268 -5.737 1.00 97.81 96 HIS A C 1
ATOM 765 O O . HIS A 1 96 ? -6.718 7.689 -6.117 1.00 97.81 96 HIS A O 1
ATOM 771 N N . ASP A 1 97 ? -5.471 9.549 -5.989 1.00 97.19 97 ASP A N 1
ATOM 772 C CA . ASP A 1 97 ? -6.301 10.378 -6.865 1.00 97.19 97 ASP A CA 1
ATOM 773 C C . ASP A 1 97 ? -6.063 10.133 -8.364 1.00 97.19 97 ASP A C 1
ATOM 775 O O . ASP A 1 97 ? -6.817 10.624 -9.201 1.00 97.19 97 ASP A O 1
ATOM 779 N N . VAL A 1 98 ? -5.047 9.339 -8.694 1.00 97.00 98 VAL A N 1
ATOM 780 C CA . VAL A 1 98 ? -4.665 8.923 -10.047 1.00 97.00 98 VAL A CA 1
ATOM 781 C C . VAL A 1 98 ? -4.727 7.402 -10.184 1.00 97.00 98 VAL A C 1
ATOM 783 O O . VAL A 1 98 ? -4.752 6.686 -9.180 1.00 97.00 98 VAL A O 1
ATOM 786 N N . ASP A 1 99 ? -4.739 6.903 -11.421 1.00 97.75 99 ASP A N 1
ATOM 787 C CA . ASP A 1 99 ? -4.685 5.466 -11.681 1.00 97.75 99 ASP A CA 1
ATOM 788 C C . ASP A 1 99 ? -3.348 4.878 -11.198 1.00 97.75 99 ASP A C 1
ATOM 790 O O . ASP A 1 99 ? -2.299 5.533 -11.187 1.00 97.75 99 ASP A O 1
ATOM 794 N N . ALA A 1 100 ? -3.390 3.601 -10.833 1.00 97.62 100 ALA A N 1
ATOM 795 C CA . ALA A 1 100 ? -2.213 2.776 -10.635 1.00 97.62 100 ALA A CA 1
ATOM 796 C C . ALA A 1 100 ? -2.305 1.497 -11.473 1.00 97.62 100 ALA A C 1
ATOM 798 O O . ALA A 1 100 ? -3.380 1.055 -11.880 1.00 97.62 100 ALA A O 1
ATOM 799 N N . VAL A 1 101 ? -1.160 0.885 -11.739 1.00 96.81 101 VAL A N 1
ATOM 800 C CA . VAL A 1 101 ? -1.045 -0.362 -12.487 1.00 96.81 101 VAL A CA 1
ATOM 801 C C . VAL A 1 101 ? -0.241 -1.354 -11.664 1.00 96.81 101 VAL A C 1
ATOM 803 O O . VAL A 1 101 ? 0.894 -1.080 -11.271 1.00 96.81 101 VAL A O 1
ATOM 806 N N . TRP A 1 102 ? -0.840 -2.516 -11.432 1.00 97.00 102 TRP A N 1
ATOM 807 C CA . TRP A 1 102 ? -0.194 -3.681 -10.853 1.00 97.00 102 TRP A CA 1
ATOM 808 C C . TRP A 1 102 ? 0.217 -4.641 -11.960 1.00 97.00 102 TRP A C 1
ATOM 810 O O . TRP A 1 102 ? -0.609 -5.057 -12.775 1.00 97.00 102 TRP A O 1
ATOM 820 N N . LEU A 1 103 ? 1.495 -4.997 -11.977 1.00 94.94 103 LEU A N 1
ATOM 821 C CA . LEU A 1 103 ? 2.045 -6.012 -12.858 1.00 94.94 103 LEU A CA 1
ATOM 822 C C . LEU A 1 103 ? 2.629 -7.136 -12.014 1.00 94.94 103 LEU A C 1
ATOM 824 O O . LEU A 1 103 ? 3.436 -6.888 -11.123 1.00 94.94 103 LEU A O 1
ATOM 828 N N . GLU A 1 104 ? 2.269 -8.368 -12.346 1.00 94.12 104 GLU A N 1
ATOM 829 C CA . GLU A 1 104 ? 2.853 -9.577 -11.774 1.00 94.12 104 GLU A CA 1
ATOM 830 C C . GLU A 1 104 ? 3.214 -10.552 -12.895 1.00 94.12 104 GLU A C 1
ATOM 832 O O . GLU A 1 104 ? 2.437 -10.774 -13.823 1.00 94.12 104 GLU A O 1
ATOM 837 N N . THR A 1 105 ? 4.392 -11.162 -12.811 1.00 92.81 105 THR A N 1
ATOM 838 C CA . THR A 1 105 ? 4.820 -12.216 -13.736 1.00 92.81 105 THR A CA 1
ATOM 839 C C . THR A 1 105 ? 5.682 -13.251 -13.024 1.00 92.81 105 THR A C 1
ATOM 841 O O . THR A 1 105 ? 6.300 -12.955 -12.005 1.00 92.81 105 THR A O 1
ATOM 844 N N . VAL A 1 106 ? 5.740 -14.469 -13.558 1.00 91.75 106 VAL A N 1
ATOM 845 C CA . VAL A 1 106 ? 6.584 -15.550 -13.037 1.00 91.75 106 VAL A CA 1
ATOM 846 C C . VAL A 1 106 ? 7.650 -15.888 -14.066 1.00 91.75 106 VAL A C 1
ATOM 848 O O . VAL A 1 106 ? 7.340 -16.140 -15.230 1.00 91.75 106 VAL A O 1
ATOM 851 N N . LYS A 1 107 ? 8.911 -15.919 -13.637 1.00 90.75 107 LYS A N 1
ATOM 852 C CA . LYS A 1 107 ? 10.042 -16.315 -14.477 1.00 90.75 107 LYS A CA 1
ATOM 853 C C . LYS A 1 107 ? 11.144 -16.932 -13.616 1.00 90.75 107 LYS A C 1
ATOM 855 O O . LYS A 1 107 ? 11.350 -16.501 -12.490 1.00 90.75 107 LYS A O 1
ATOM 860 N N . ASP A 1 108 ? 11.821 -17.953 -14.138 1.00 90.00 108 ASP A N 1
ATOM 861 C CA . ASP A 1 108 ? 13.019 -18.561 -13.534 1.00 90.00 108 ASP A CA 1
ATOM 862 C C . ASP A 1 108 ? 12.870 -18.917 -12.037 1.00 90.00 108 ASP A C 1
ATOM 864 O O . ASP A 1 108 ? 13.782 -18.728 -11.238 1.00 90.00 108 ASP A O 1
ATOM 868 N N . GLY A 1 109 ? 11.699 -19.432 -11.638 1.00 89.12 109 GLY A N 1
ATOM 869 C CA . GLY A 1 109 ? 11.448 -19.850 -10.253 1.00 89.12 109 GLY A CA 1
ATOM 870 C C . GLY A 1 109 ? 11.175 -18.707 -9.264 1.00 89.12 109 GLY A C 1
ATOM 871 O O . GLY A 1 109 ? 11.196 -18.940 -8.054 1.00 89.12 109 GLY A O 1
ATOM 872 N N . ALA A 1 110 ? 10.884 -17.500 -9.755 1.00 91.81 110 ALA A N 1
ATOM 873 C CA . ALA A 1 110 ? 10.505 -16.344 -8.949 1.00 91.81 110 ALA A CA 1
ATOM 874 C C . ALA A 1 110 ? 9.273 -15.621 -9.520 1.00 91.81 110 ALA A C 1
ATOM 876 O O . ALA A 1 110 ? 9.029 -15.612 -10.729 1.00 91.81 110 ALA A O 1
ATOM 877 N N . SER A 1 111 ? 8.506 -14.991 -8.634 1.00 92.81 111 SER A N 1
ATOM 878 C CA . SER A 1 111 ? 7.490 -14.001 -8.991 1.00 92.81 111 SER A CA 1
ATOM 879 C C . SER A 1 111 ? 8.105 -12.602 -8.963 1.00 92.81 111 SER A C 1
ATOM 881 O O . SER A 1 111 ? 8.792 -12.247 -8.006 1.00 92.81 111 SER A O 1
ATOM 883 N N . TYR A 1 112 ? 7.818 -11.795 -9.979 1.00 93.88 112 TYR A N 1
ATOM 884 C CA . TYR A 1 112 ? 8.240 -10.404 -10.115 1.00 93.88 112 TYR A CA 1
ATOM 885 C C . TYR A 1 112 ? 7.022 -9.494 -10.139 1.00 93.88 112 TYR A C 1
ATOM 887 O O . TYR A 1 112 ? 6.032 -9.800 -10.803 1.00 93.88 112 TYR A O 1
ATOM 895 N N . TYR A 1 113 ? 7.128 -8.356 -9.461 1.00 94.88 113 TYR A N 1
ATOM 896 C CA . TYR A 1 113 ? 6.021 -7.440 -9.227 1.00 94.88 113 TYR A CA 1
ATOM 897 C C . TYR A 1 113 ? 6.420 -6.002 -9.540 1.00 94.88 113 TYR A C 1
ATOM 899 O O . TYR A 1 113 ? 7.560 -5.602 -9.288 1.00 94.88 113 TYR A O 1
ATOM 907 N N . ALA A 1 114 ? 5.479 -5.222 -10.061 1.00 95.38 114 ALA A N 1
ATOM 908 C CA . ALA A 1 114 ? 5.586 -3.775 -10.141 1.00 95.38 114 ALA A CA 1
ATOM 909 C C . ALA A 1 114 ? 4.257 -3.120 -9.764 1.00 95.38 114 ALA A C 1
ATOM 911 O O . ALA A 1 114 ? 3.195 -3.552 -10.206 1.00 95.38 114 ALA A O 1
ATOM 912 N N . LEU A 1 115 ? 4.340 -2.050 -8.981 1.00 96.38 115 LEU A N 1
ATOM 913 C CA . LEU A 1 115 ? 3.238 -1.140 -8.707 1.00 96.38 115 LEU A CA 1
ATOM 914 C C . LEU A 1 115 ? 3.640 0.239 -9.219 1.00 96.38 115 LEU A C 1
ATOM 916 O O . LEU A 1 115 ? 4.593 0.835 -8.724 1.00 96.38 115 LEU A O 1
ATOM 920 N N . MET A 1 116 ? 2.928 0.728 -10.224 1.00 95.81 116 MET A N 1
ATOM 921 C CA . MET A 1 116 ? 3.180 2.020 -1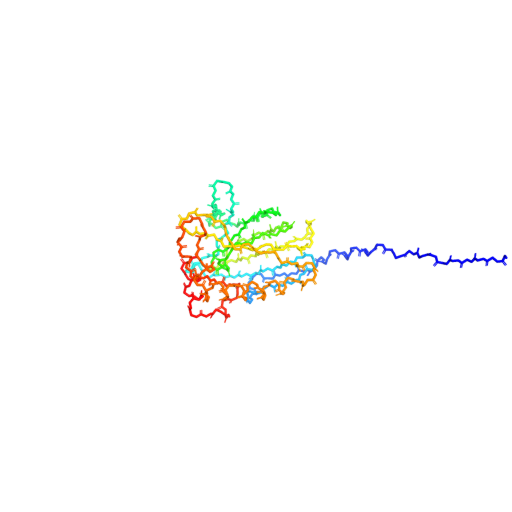0.856 1.00 95.81 116 MET A CA 1
ATOM 922 C C . MET A 1 116 ? 1.991 2.925 -10.570 1.00 95.81 116 MET A C 1
ATOM 924 O O . MET A 1 116 ? 0.880 2.585 -10.950 1.00 95.81 116 MET A O 1
ATOM 928 N N . VAL A 1 117 ? 2.206 4.050 -9.898 1.00 96.62 117 VAL A N 1
ATOM 929 C CA . VAL A 1 117 ? 1.153 5.004 -9.524 1.00 96.62 117 VAL A CA 1
ATOM 930 C C . VAL A 1 117 ? 1.358 6.300 -10.299 1.00 96.62 117 VAL A C 1
ATOM 932 O O . VAL A 1 117 ? 2.451 6.868 -10.251 1.00 96.62 117 VAL A O 1
ATOM 935 N N . GLY A 1 118 ? 0.316 6.776 -10.980 1.00 93.81 118 GLY A N 1
ATOM 936 C CA . GLY A 1 118 ? 0.357 7.950 -11.850 1.00 93.81 118 GLY A CA 1
ATOM 9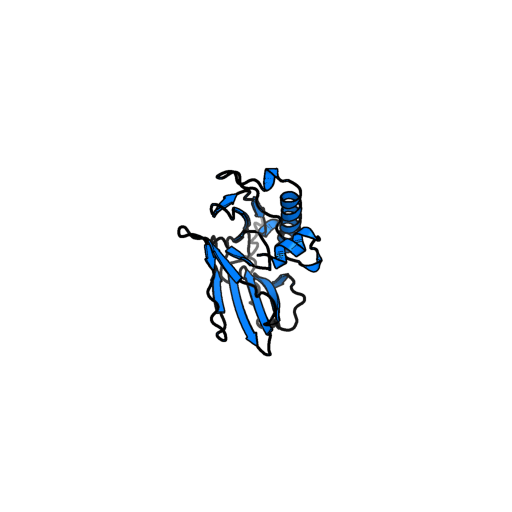37 C C . GLY A 1 118 ? 0.546 7.605 -13.328 1.00 93.81 118 GLY A C 1
ATOM 938 O O . GLY A 1 118 ? 0.240 6.496 -13.765 1.00 93.81 118 GLY A O 1
ATOM 939 N N . GLY A 1 119 ? 1.031 8.571 -14.109 1.00 88.56 119 GLY A N 1
ATOM 940 C CA . GLY A 1 119 ? 1.254 8.422 -15.547 1.00 88.56 119 GLY A CA 1
ATOM 941 C C . GLY A 1 119 ? 0.286 9.235 -16.391 1.00 88.56 119 GLY A C 1
ATOM 942 O O . GLY A 1 119 ? 0.188 10.446 -16.233 1.00 88.56 119 GLY A O 1
ATOM 943 N N . THR A 1 120 ? -0.439 8.578 -17.299 1.00 85.81 120 THR A N 1
ATOM 944 C CA . THR A 1 120 ? -1.387 9.250 -18.211 1.00 85.81 120 THR A CA 1
ATOM 945 C C . THR A 1 120 ? -2.564 9.903 -17.488 1.00 85.81 120 THR A C 1
ATOM 947 O O . THR A 1 120 ? -3.120 10.876 -17.988 1.00 85.81 120 THR A O 1
ATOM 950 N N . SER A 1 121 ? -2.920 9.418 -16.297 1.00 83.44 121 SER A N 1
ATOM 951 C CA . SER A 1 121 ? -3.895 10.054 -15.404 1.00 83.44 121 SER A CA 1
ATOM 952 C C . SER A 1 121 ? -3.309 11.205 -14.570 1.00 83.44 121 SER A C 1
ATOM 954 O O . SER A 1 121 ? -4.025 11.784 -13.760 1.00 83.44 121 SER A O 1
ATOM 956 N N . GLY A 1 122 ? -2.023 11.527 -14.739 1.00 87.31 122 GLY A N 1
ATOM 957 C CA . GLY A 1 122 ? -1.304 12.576 -14.017 1.00 87.31 122 GLY A CA 1
ATOM 958 C C . GLY A 1 122 ? -0.399 12.062 -12.893 1.00 87.31 122 GLY A C 1
ATO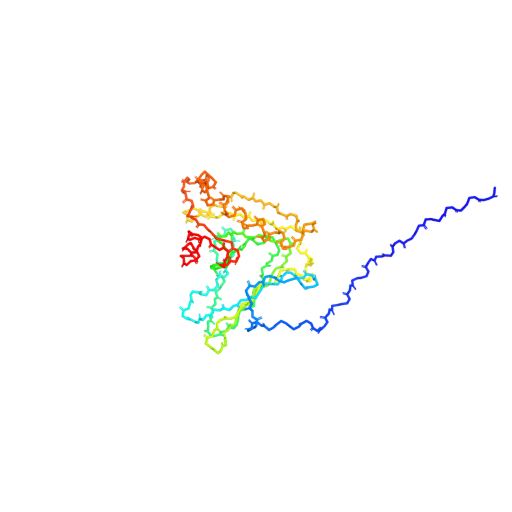M 959 O O . GLY A 1 122 ? -0.239 10.860 -12.679 1.00 87.31 122 GLY A O 1
ATOM 960 N N . LYS A 1 123 ? 0.200 13.008 -12.161 1.00 90.12 123 LYS A N 1
ATOM 961 C CA . LYS A 1 123 ? 1.030 12.756 -10.971 1.00 90.12 123 LYS A CA 1
ATOM 962 C C . LYS A 1 123 ? 0.149 12.546 -9.738 1.00 90.12 123 LYS A C 1
ATOM 964 O O . LYS A 1 123 ? -0.800 13.313 -9.583 1.00 90.12 123 LYS A O 1
ATOM 969 N N . PRO A 1 124 ? 0.496 11.625 -8.820 1.00 91.12 124 PRO A N 1
ATOM 970 C CA . PRO A 1 124 ? -0.226 11.491 -7.557 1.00 91.12 124 PRO A CA 1
ATOM 971 C C . PRO A 1 124 ? -0.154 12.804 -6.772 1.00 91.12 124 PRO A C 1
ATOM 973 O O . PRO A 1 124 ? 0.940 13.236 -6.392 1.00 91.12 124 PRO A O 1
ATOM 976 N N . ALA A 1 125 ? -1.296 13.450 -6.538 1.00 94.81 125 ALA A N 1
ATOM 977 C CA . ALA A 1 125 ? -1.352 14.712 -5.803 1.00 94.81 125 ALA A CA 1
ATOM 978 C C . ALA A 1 125 ? -1.900 14.518 -4.387 1.00 94.81 125 ALA A C 1
ATOM 980 O O . ALA A 1 125 ? -1.443 15.187 -3.457 1.00 94.81 125 ALA A O 1
ATOM 981 N N . LYS A 1 126 ? -2.805 13.559 -4.195 1.00 96.75 126 LYS A N 1
ATOM 982 C CA . LYS A 1 126 ? -3.342 13.168 -2.891 1.00 96.75 126 LYS A CA 1
ATOM 983 C C . LYS A 1 126 ? -3.295 11.661 -2.720 1.00 96.75 126 LYS A C 1
ATOM 985 O O . LYS A 1 126 ? -3.736 10.904 -3.582 1.00 96.75 126 LYS A O 1
ATOM 990 N N . THR A 1 127 ? -2.812 11.240 -1.560 1.00 97.50 127 THR A N 1
ATOM 991 C CA . THR A 1 127 ? -2.834 9.835 -1.167 1.00 97.50 127 THR A CA 1
ATOM 992 C C . THR A 1 127 ? -3.576 9.693 0.145 1.00 97.50 127 THR A C 1
ATOM 994 O O . THR A 1 127 ? -3.113 10.163 1.184 1.00 97.50 127 THR A O 1
ATOM 997 N N . ASP A 1 128 ? -4.724 9.032 0.103 1.00 97.94 128 ASP A N 1
ATOM 998 C CA . ASP A 1 128 ? -5.417 8.624 1.310 1.00 97.94 128 ASP A CA 1
ATOM 999 C C . ASP A 1 128 ? -4.881 7.285 1.786 1.00 97.94 128 ASP A C 1
ATOM 1001 O O . ASP A 1 128 ? -4.548 6.398 1.000 1.00 97.94 128 ASP A O 1
ATOM 1005 N N . SER A 1 129 ? -4.848 7.112 3.098 1.00 97.62 129 SER A N 1
ATOM 1006 C CA . SER A 1 129 ? -4.621 5.804 3.697 1.00 97.62 129 SER A CA 1
ATOM 1007 C C . SER A 1 129 ? -5.577 5.564 4.851 1.00 97.62 129 SER A C 1
ATOM 1009 O O . SER A 1 129 ? -5.989 6.503 5.534 1.00 97.62 129 SER A O 1
ATOM 1011 N N . SER A 1 130 ? -5.960 4.311 5.070 1.00 97.25 130 SER A N 1
ATOM 1012 C CA . SER A 1 130 ? -6.882 3.889 6.131 1.00 97.25 130 SER A CA 1
ATOM 1013 C C . SER A 1 130 ? -6.582 2.465 6.599 1.00 97.25 130 SER A C 1
ATOM 1015 O O . SER A 1 130 ? -5.817 1.743 5.962 1.00 97.25 130 SER A O 1
ATOM 1017 N N . PHE A 1 131 ? -7.202 2.045 7.699 1.00 96.38 131 PHE A N 1
ATOM 1018 C CA . PHE A 1 131 ? -7.159 0.663 8.181 1.00 96.38 131 PHE A CA 1
ATOM 1019 C C . PHE A 1 131 ? -8.529 0.013 8.005 1.00 96.38 131 PHE A C 1
ATOM 1021 O O . PHE A 1 131 ? -9.549 0.696 8.080 1.00 96.38 131 PHE A O 1
ATOM 1028 N N . VAL A 1 132 ? -8.574 -1.304 7.798 1.00 93.75 132 VAL A N 1
ATOM 1029 C CA . VAL A 1 132 ? -9.830 -2.055 7.644 1.00 93.75 132 VAL A CA 1
ATOM 1030 C C . VAL A 1 132 ? -9.915 -3.119 8.722 1.00 93.75 132 VAL A C 1
ATOM 1032 O O . VAL A 1 132 ? -9.012 -3.924 8.898 1.00 93.75 132 VAL A O 1
ATOM 1035 N N . CYS A 1 133 ? -11.017 -3.130 9.469 1.00 93.81 133 CYS A N 1
ATOM 1036 C CA . CYS A 1 133 ? -11.199 -4.079 10.556 1.00 93.81 133 CYS A CA 1
ATOM 1037 C C . CYS A 1 133 ? -11.350 -5.513 10.016 1.00 93.81 133 CYS A C 1
ATOM 1039 O O . CYS A 1 133 ? -12.321 -5.769 9.298 1.00 93.81 133 CYS A O 1
ATOM 1041 N N . PRO A 1 134 ? -10.515 -6.481 10.441 1.00 91.25 134 PRO A N 1
ATOM 1042 C CA . PRO A 1 134 ? -10.602 -7.856 9.944 1.00 91.25 134 PRO A CA 1
ATOM 1043 C C . PRO A 1 134 ? -11.880 -8.582 10.393 1.00 91.25 134 PRO A C 1
ATOM 1045 O O . PRO A 1 134 ? -12.274 -9.571 9.790 1.00 91.25 134 PRO A O 1
ATOM 1048 N N . LYS A 1 135 ? -12.562 -8.093 11.440 1.00 93.81 135 LYS A N 1
ATOM 1049 C CA . LYS A 1 135 ? -13.795 -8.705 11.963 1.00 93.81 135 LYS A CA 1
ATOM 1050 C C . LYS A 1 135 ? -15.063 -8.256 11.233 1.00 93.81 135 LYS A C 1
ATOM 1052 O O . LYS A 1 135 ? -16.004 -9.031 11.122 1.00 93.81 135 LYS A O 1
ATOM 1057 N N . CYS A 1 136 ? -15.140 -6.991 10.812 1.00 92.00 136 CYS A N 1
ATOM 1058 C CA . CYS A 1 136 ? -16.385 -6.409 10.280 1.00 92.00 136 CYS A CA 1
ATOM 1059 C C . CYS A 1 136 ? -16.218 -5.587 8.995 1.00 92.00 136 CYS A C 1
ATOM 1061 O O . CYS A 1 136 ? -17.167 -4.915 8.588 1.00 92.00 136 CYS A O 1
ATOM 1063 N N . ALA A 1 137 ? -15.018 -5.595 8.405 1.00 90.56 137 ALA A N 1
ATOM 1064 C CA . ALA A 1 137 ? -14.641 -4.890 7.178 1.00 90.56 137 ALA A CA 1
ATOM 1065 C C . ALA A 1 137 ? -14.857 -3.362 7.184 1.00 90.56 137 ALA A C 1
ATOM 1067 O O . ALA A 1 137 ? -14.769 -2.716 6.143 1.00 90.56 137 ALA A O 1
ATOM 1068 N N . ALA A 1 138 ? -15.126 -2.753 8.344 1.00 91.81 138 ALA A N 1
ATOM 1069 C CA . ALA A 1 138 ? -15.239 -1.303 8.447 1.00 91.81 138 ALA A CA 1
ATOM 1070 C C . ALA A 1 138 ? -13.868 -0.644 8.257 1.00 91.81 138 ALA A C 1
ATOM 1072 O O . ALA A 1 138 ? -12.921 -1.010 8.959 1.00 91.81 138 ALA A O 1
ATOM 1073 N N . SER A 1 139 ? -13.790 0.340 7.359 1.00 93.12 139 SER A N 1
ATOM 1074 C CA . SER A 1 139 ? -12.639 1.239 7.247 1.00 93.12 139 SER A CA 1
ATOM 1075 C C . SER A 1 139 ? -12.659 2.274 8.376 1.00 93.12 139 SER A C 1
ATOM 1077 O O . SER A 1 139 ? -13.728 2.739 8.782 1.00 93.12 139 SER A O 1
ATOM 1079 N N . PHE A 1 140 ? -11.491 2.611 8.921 1.00 96.12 140 PHE A N 1
ATOM 1080 C CA . PHE A 1 140 ? -11.339 3.607 9.977 1.00 96.12 140 PHE A CA 1
ATOM 1081 C C . PHE A 1 140 ? -9.942 4.236 9.985 1.00 96.12 140 PHE A C 1
ATOM 1083 O O . PHE A 1 140 ? -9.018 3.784 9.305 1.00 96.12 140 PHE A O 1
ATOM 1090 N N . GLY A 1 141 ? -9.822 5.322 10.756 1.00 95.81 141 GLY A N 1
ATOM 1091 C CA . GLY A 1 141 ? -8.573 6.051 10.945 1.00 95.81 141 GLY A CA 1
ATOM 1092 C C . GLY A 1 141 ? -8.022 6.651 9.658 1.00 95.81 141 GLY A C 1
ATOM 1093 O O . GLY A 1 141 ? -6.814 6.654 9.515 1.00 95.81 141 GLY A O 1
ATOM 1094 N N . ARG A 1 142 ? -8.871 7.072 8.707 1.00 97.19 142 ARG A N 1
ATOM 1095 C CA . ARG A 1 142 ? -8.452 7.643 7.414 1.00 97.19 142 ARG A CA 1
ATOM 1096 C C . ARG A 1 142 ? -7.656 8.936 7.611 1.00 97.19 142 ARG A C 1
ATOM 1098 O O . ARG A 1 142 ? -8.099 9.806 8.352 1.00 97.19 142 ARG A O 1
ATOM 1105 N N . GLU A 1 143 ? -6.564 9.084 6.870 1.00 97.75 143 GLU A N 1
ATOM 1106 C CA . GLU A 1 143 ? -5.858 10.361 6.713 1.00 97.75 143 GLU A CA 1
ATOM 1107 C C . GLU A 1 143 ? -5.510 10.588 5.244 1.00 97.75 143 GLU A C 1
ATOM 1109 O O . GLU A 1 143 ? -5.321 9.627 4.490 1.00 97.75 143 GLU A O 1
ATOM 1114 N N . THR A 1 144 ? -5.412 11.862 4.871 1.00 98.19 144 THR A N 1
ATOM 1115 C CA . THR A 1 144 ? -5.039 12.323 3.533 1.00 98.19 144 THR A CA 1
ATOM 1116 C C . THR A 1 144 ? -3.662 12.965 3.591 1.00 98.19 144 THR A C 1
ATOM 1118 O O . THR A 1 144 ? -3.442 13.900 4.361 1.00 98.19 144 THR A O 1
ATOM 1121 N N . PHE A 1 145 ? -2.756 12.509 2.734 1.00 98.12 145 PHE A N 1
ATOM 1122 C CA . PHE A 1 145 ? -1.434 13.091 2.560 1.00 98.12 145 PHE A CA 1
ATOM 1123 C C . PHE A 1 145 ? -1.367 13.902 1.259 1.00 98.12 145 PHE A C 1
ATOM 1125 O O . PHE A 1 145 ? -1.764 13.423 0.195 1.00 98.12 145 PHE A O 1
ATOM 1132 N N . ASP A 1 146 ? -0.849 15.130 1.341 1.00 97.62 146 ASP A N 1
ATOM 1133 C CA . ASP A 1 146 ? -0.628 16.015 0.189 1.00 97.62 146 ASP A CA 1
ATOM 1134 C C . ASP A 1 146 ? 0.684 15.647 -0.521 1.00 97.62 146 ASP A C 1
ATOM 1136 O O . ASP A 1 146 ? 1.758 16.197 -0.251 1.00 97.62 146 ASP A O 1
ATOM 1140 N N . THR A 1 147 ? 0.588 14.661 -1.411 1.00 95.25 147 THR A N 1
ATOM 1141 C CA . THR A 1 147 ? 1.705 14.143 -2.203 1.00 95.25 147 THR A CA 1
ATOM 1142 C C . THR A 1 147 ? 2.219 15.168 -3.214 1.00 95.25 147 THR A C 1
ATOM 1144 O O . THR A 1 147 ? 3.424 15.203 -3.462 1.00 95.25 147 THR A O 1
ATOM 1147 N N . ALA A 1 148 ? 1.360 16.038 -3.756 1.00 92.94 148 ALA A N 1
ATOM 1148 C CA . ALA A 1 148 ? 1.781 17.087 -4.686 1.00 92.94 148 ALA A CA 1
ATOM 1149 C C . ALA A 1 148 ? 2.746 18.070 -4.022 1.00 92.94 148 ALA A C 1
ATOM 1151 O O . ALA A 1 148 ? 3.757 18.446 -4.617 1.00 92.94 148 ALA A O 1
ATOM 1152 N N . ARG A 1 149 ? 2.447 18.472 -2.782 1.00 94.50 149 ARG A N 1
ATOM 1153 C CA . ARG A 1 149 ? 3.270 19.427 -2.040 1.00 94.50 149 ARG A CA 1
ATOM 1154 C C . ARG A 1 149 ? 4.515 18.794 -1.428 1.00 94.50 149 ARG A C 1
ATOM 1156 O O . ARG A 1 149 ? 5.565 19.430 -1.416 1.00 94.50 149 ARG A O 1
ATOM 1163 N N . GLN A 1 150 ? 4.390 17.594 -0.864 1.00 94.62 150 GLN A N 1
ATOM 1164 C CA . GLN A 1 150 ? 5.446 17.000 -0.034 1.00 94.62 150 GLN A CA 1
ATOM 1165 C C . GLN A 1 150 ? 6.277 15.938 -0.757 1.00 94.62 150 GLN A C 1
ATOM 1167 O O . GLN A 1 150 ? 7.377 15.629 -0.312 1.00 94.62 150 GLN A O 1
ATOM 1172 N N . GLY A 1 151 ? 5.783 15.401 -1.871 1.00 90.94 151 GLY A N 1
ATOM 1173 C CA . GLY A 1 151 ? 6.424 14.312 -2.598 1.00 90.94 151 GLY A CA 1
ATOM 1174 C C . GLY A 1 151 ? 6.039 12.923 -2.083 1.00 90.94 151 GLY A C 1
ATOM 1175 O O . GLY A 1 151 ? 5.574 12.733 -0.958 1.00 90.94 151 GLY A O 1
ATOM 1176 N N . TYR A 1 152 ? 6.225 11.924 -2.949 1.00 91.00 152 TYR A N 1
ATOM 1177 C CA . TYR A 1 152 ? 5.838 10.540 -2.662 1.00 91.00 152 TYR A CA 1
ATOM 1178 C C . TYR A 1 152 ? 6.759 9.862 -1.637 1.00 91.00 152 TYR A C 1
ATOM 1180 O O . TYR A 1 152 ? 6.300 9.061 -0.833 1.00 91.00 152 TYR A O 1
ATOM 1188 N N . GLU A 1 153 ? 8.048 10.202 -1.588 1.00 92.50 153 GLU A N 1
ATOM 1189 C CA . GLU A 1 153 ? 8.977 9.639 -0.593 1.00 92.50 153 GLU A CA 1
ATOM 1190 C C . GLU A 1 153 ? 8.585 10.021 0.846 1.00 92.50 153 GLU A C 1
ATOM 1192 O O . GLU A 1 153 ? 8.679 9.220 1.781 1.00 92.50 153 GLU A O 1
ATOM 1197 N N . GLN A 1 154 ? 8.067 11.233 1.022 1.00 95.88 154 GLN A N 1
ATOM 1198 C CA . GLN A 1 154 ? 7.599 11.761 2.297 1.00 95.88 154 GLN A CA 1
ATOM 1199 C C . GLN A 1 154 ? 6.297 11.077 2.703 1.00 95.88 154 GLN A C 1
ATOM 1201 O O . GLN A 1 154 ? 6.125 10.783 3.884 1.00 95.88 154 GLN A O 1
ATOM 1206 N N . PHE A 1 155 ? 5.445 10.708 1.739 1.00 95.81 155 PHE A N 1
ATOM 1207 C CA . PHE A 1 155 ? 4.309 9.826 2.005 1.00 95.81 155 PHE A CA 1
ATOM 1208 C C . PHE A 1 155 ? 4.764 8.476 2.581 1.00 95.81 155 PHE A C 1
ATOM 1210 O O . PHE A 1 155 ? 4.176 8.009 3.552 1.00 95.81 155 PHE A O 1
ATOM 1217 N N . LEU A 1 156 ? 5.834 7.862 2.061 1.00 95.50 156 LEU A N 1
ATOM 1218 C CA . LEU A 1 156 ? 6.338 6.581 2.585 1.00 95.50 156 LEU A CA 1
ATOM 1219 C C . LEU A 1 156 ? 6.840 6.704 4.029 1.00 95.50 156 LEU A C 1
ATOM 1221 O O . LEU A 1 156 ? 6.599 5.818 4.853 1.00 95.50 156 LEU A O 1
ATOM 1225 N N . THR A 1 157 ? 7.516 7.812 4.343 1.00 96.44 157 THR A N 1
ATOM 1226 C CA . THR A 1 157 ? 7.963 8.116 5.711 1.00 96.44 157 THR A CA 1
ATOM 1227 C C . THR A 1 157 ? 6.769 8.315 6.641 1.00 96.44 157 THR A C 1
ATOM 1229 O O . THR A 1 157 ? 6.688 7.651 7.675 1.00 96.44 157 THR A O 1
ATOM 1232 N N . HIS A 1 158 ? 5.808 9.143 6.226 1.00 97.31 158 HIS A N 1
ATOM 1233 C CA . HIS A 1 158 ? 4.567 9.398 6.953 1.00 97.31 158 HIS A CA 1
ATOM 1234 C C . HIS A 1 158 ? 3.770 8.107 7.200 1.00 97.31 158 HIS A C 1
ATOM 1236 O O . HIS A 1 158 ? 3.358 7.835 8.326 1.00 97.31 158 HIS A O 1
ATOM 1242 N N . ALA A 1 159 ? 3.615 7.256 6.183 1.00 97.31 159 ALA A N 1
ATOM 1243 C CA . ALA A 1 159 ? 2.918 5.981 6.303 1.00 97.31 159 ALA A CA 1
ATOM 1244 C C . ALA A 1 159 ? 3.578 5.057 7.339 1.00 97.31 159 ALA A C 1
ATOM 1246 O O . ALA A 1 159 ? 2.888 4.422 8.134 1.00 97.31 159 ALA A O 1
ATOM 1247 N N . ARG A 1 160 ? 4.917 5.009 7.382 1.00 97.50 160 ARG A N 1
ATOM 1248 C CA . ARG A 1 160 ? 5.651 4.237 8.396 1.00 97.50 160 ARG A CA 1
ATOM 1249 C C . ARG A 1 160 ? 5.432 4.781 9.805 1.00 97.50 160 ARG A C 1
ATOM 1251 O O . ARG A 1 160 ? 5.193 4.005 10.724 1.00 97.50 160 ARG A O 1
ATOM 1258 N N . GLU A 1 161 ? 5.524 6.093 9.989 1.00 97.81 161 GLU A N 1
ATOM 1259 C CA . GLU A 1 161 ? 5.282 6.729 11.291 1.00 97.81 161 GLU A CA 1
ATOM 1260 C C . GLU A 1 161 ? 3.860 6.471 11.778 1.00 97.81 161 GLU A C 1
ATOM 1262 O O . GLU A 1 161 ? 3.649 6.122 12.939 1.00 97.81 161 GLU A O 1
ATOM 1267 N N . ARG A 1 162 ? 2.895 6.531 10.864 1.00 97.75 162 ARG A N 1
ATOM 1268 C CA . ARG A 1 162 ? 1.505 6.221 11.159 1.00 97.75 162 ARG A CA 1
ATOM 1269 C C . ARG A 1 162 ? 1.284 4.760 11.532 1.00 97.75 162 ARG A C 1
ATOM 1271 O O . ARG A 1 162 ? 0.551 4.497 12.481 1.00 97.75 162 ARG A O 1
ATOM 1278 N N . VAL A 1 163 ? 1.922 3.812 10.843 1.00 98.31 163 VAL A N 1
ATOM 1279 C CA . VAL A 1 163 ? 1.893 2.391 11.237 1.00 98.31 163 VAL A CA 1
ATOM 1280 C C . VAL A 1 163 ? 2.449 2.210 12.649 1.00 98.31 163 VAL A C 1
ATOM 1282 O O . VAL A 1 163 ? 1.839 1.514 13.456 1.00 98.31 163 VAL A O 1
ATOM 1285 N N . ARG A 1 164 ? 3.551 2.885 12.989 1.00 98.00 164 ARG A N 1
ATOM 1286 C CA . ARG A 1 164 ? 4.138 2.820 14.336 1.00 98.00 164 ARG A CA 1
ATOM 1287 C C . ARG A 1 164 ? 3.218 3.409 15.400 1.00 98.00 164 ARG A C 1
ATOM 1289 O O . ARG A 1 164 ? 3.038 2.789 16.443 1.00 98.00 164 ARG A O 1
ATOM 1296 N N . ALA A 1 165 ? 2.609 4.562 15.128 1.00 97.81 165 ALA A N 1
ATOM 1297 C CA . ALA A 1 165 ? 1.629 5.170 16.024 1.00 97.81 165 ALA A CA 1
ATOM 1298 C C . ALA A 1 165 ? 0.414 4.251 16.226 1.00 97.81 165 ALA A C 1
ATOM 1300 O O . ALA A 1 165 ? 0.011 3.993 17.357 1.00 97.81 165 ALA A O 1
ATOM 1301 N N . PHE A 1 166 ? -0.116 3.688 15.137 1.00 98.12 166 PHE A N 1
ATOM 1302 C CA . PHE A 1 166 ? -1.216 2.729 15.174 1.00 98.12 166 PHE A CA 1
ATOM 1303 C C . PHE A 1 166 ? -0.853 1.481 15.988 1.00 98.12 166 PHE A C 1
ATOM 1305 O O . PHE A 1 166 ? -1.597 1.089 16.877 1.00 98.12 166 PHE A O 1
ATOM 1312 N N . ASN A 1 167 ? 0.313 0.877 15.755 1.00 98.06 167 ASN A N 1
ATOM 1313 C CA . ASN A 1 167 ? 0.770 -0.294 16.505 1.00 98.06 167 ASN A CA 1
ATOM 1314 C C . ASN A 1 167 ? 0.984 0.008 17.998 1.00 98.06 167 ASN A C 1
ATOM 1316 O O . ASN A 1 167 ? 0.647 -0.827 18.840 1.00 98.06 167 ASN A O 1
ATOM 1320 N N . GLY A 1 168 ? 1.495 1.200 18.317 1.00 97.50 168 GLY A N 1
ATOM 1321 C CA . GLY A 1 168 ? 1.793 1.640 19.680 1.00 97.50 168 GLY A CA 1
ATOM 1322 C C . GLY A 1 168 ? 0.572 1.995 20.535 1.00 97.50 168 GLY A C 1
ATOM 1323 O O . GLY A 1 168 ? 0.698 2.026 21.757 1.00 97.50 168 GLY A O 1
ATOM 1324 N N . ASP A 1 169 ? -0.602 2.218 19.935 1.00 97.62 169 ASP A N 1
ATOM 1325 C CA . ASP A 1 169 ? -1.812 2.626 20.657 1.00 97.62 169 ASP A CA 1
ATOM 1326 C C . ASP A 1 169 ? -3.021 1.727 20.335 1.00 97.62 169 ASP A C 1
ATOM 1328 O O . ASP A 1 169 ? -3.604 1.754 19.249 1.00 97.62 169 ASP A O 1
ATOM 1332 N N . ALA A 1 170 ? -3.456 0.936 21.321 1.00 96.25 170 ALA A N 1
ATOM 1333 C CA . ALA A 1 170 ? -4.627 0.070 21.192 1.00 96.25 170 ALA A CA 1
ATOM 1334 C C . ALA A 1 170 ? -5.937 0.843 20.941 1.00 96.25 170 ALA A C 1
ATOM 1336 O O . ALA A 1 170 ? -6.848 0.291 20.315 1.00 96.25 170 ALA A O 1
ATOM 1337 N N . ALA A 1 171 ? -6.046 2.101 21.380 1.00 97.25 171 ALA A N 1
ATOM 1338 C CA . ALA A 1 171 ? -7.211 2.935 21.102 1.00 97.25 171 ALA A CA 1
ATOM 1339 C C . ALA A 1 171 ? -7.312 3.247 19.603 1.00 97.25 171 ALA A C 1
ATOM 1341 O O . ALA A 1 171 ? -8.385 3.074 19.022 1.00 97.25 171 ALA A O 1
ATOM 1342 N N . LEU A 1 172 ? -6.190 3.584 18.953 1.00 97.44 172 LEU A N 1
ATOM 1343 C CA . LEU A 1 172 ? -6.130 3.787 17.500 1.00 97.44 172 LEU A CA 1
ATOM 1344 C C . LEU A 1 172 ? -6.448 2.505 16.718 1.00 97.44 172 LEU A C 1
ATOM 1346 O O . LEU A 1 172 ? -7.045 2.582 15.647 1.00 97.44 172 LEU A O 1
ATOM 1350 N N . ARG A 1 173 ? -6.115 1.325 17.263 1.00 97.88 173 ARG A N 1
ATOM 1351 C CA . ARG A 1 173 ? -6.427 0.012 16.657 1.00 97.88 173 ARG A CA 1
ATOM 1352 C C . ARG A 1 173 ? -7.849 -0.469 16.899 1.00 97.88 173 ARG A C 1
ATOM 1354 O O . ARG A 1 173 ? -8.280 -1.435 16.267 1.00 97.88 173 ARG A O 1
ATOM 1361 N N . THR A 1 174 ? -8.584 0.143 17.819 1.00 98.38 174 THR A N 1
ATOM 1362 C CA . THR A 1 174 ? -9.920 -0.326 18.183 1.00 98.38 174 THR A CA 1
ATOM 1363 C C . THR A 1 174 ? -10.932 0.115 17.134 1.00 98.38 174 THR A C 1
ATOM 1365 O O . THR A 1 174 ? -11.213 1.299 16.964 1.00 98.38 174 THR A O 1
ATOM 1368 N N . CYS A 1 175 ? -11.533 -0.854 16.441 1.00 97.88 175 CYS A N 1
ATOM 1369 C CA . CYS A 1 175 ? -12.529 -0.580 15.416 1.00 97.88 175 CYS A CA 1
ATOM 1370 C C . CYS A 1 175 ? -13.719 0.197 16.012 1.00 97.88 175 CYS A C 1
ATOM 1372 O O . CYS A 1 175 ? -14.386 -0.311 16.923 1.00 97.88 175 CYS A O 1
ATOM 1374 N N . PRO A 1 176 ? -14.083 1.371 15.464 1.00 97.62 176 PRO A N 1
ATOM 1375 C CA . PRO A 1 176 ? -15.162 2.179 16.025 1.00 97.62 176 PRO A CA 1
ATOM 1376 C C . PRO A 1 176 ? -16.530 1.489 15.919 1.00 97.62 176 PRO A C 1
ATOM 1378 O O . PRO A 1 176 ? -17.371 1.701 16.796 1.00 97.62 176 PRO A O 1
ATOM 1381 N N . LYS A 1 177 ? -16.724 0.625 14.907 1.00 97.12 177 LYS A N 1
ATOM 1382 C CA . LYS A 1 177 ? -17.979 -0.091 14.621 1.00 97.12 177 LYS A CA 1
ATOM 1383 C C . LYS A 1 177 ? -18.202 -1.314 15.516 1.00 97.12 177 LYS A C 1
ATOM 1385 O O . LYS A 1 177 ? -19.261 -1.434 16.115 1.00 97.12 177 LYS A O 1
ATOM 1390 N N . CYS A 1 178 ? -17.234 -2.232 15.596 1.00 97.62 178 CYS A N 1
ATOM 1391 C CA . CYS A 1 178 ? -17.412 -3.524 16.284 1.00 97.62 178 CYS A CA 1
ATOM 1392 C C . CYS A 1 178 ? -16.549 -3.710 17.541 1.00 97.62 178 CYS A C 1
ATOM 1394 O O . CYS A 1 178 ? -16.585 -4.782 18.145 1.00 97.62 178 CYS A O 1
ATOM 1396 N N . LYS A 1 179 ? -15.751 -2.697 17.906 1.00 98.12 179 LYS A N 1
ATOM 1397 C CA . LYS A 1 179 ? -14.849 -2.664 19.072 1.00 98.12 179 LYS A CA 1
ATOM 1398 C C . LYS A 1 179 ? -13.754 -3.737 19.101 1.00 98.12 179 LYS A C 1
ATOM 1400 O O . LYS A 1 179 ? -13.012 -3.816 20.071 1.00 98.12 179 LYS A O 1
ATOM 1405 N N . ALA A 1 180 ? -13.608 -4.536 18.043 1.00 98.00 180 ALA A N 1
ATOM 1406 C CA . ALA A 1 180 ? -12.466 -5.430 17.906 1.00 98.00 180 ALA A CA 1
ATOM 1407 C C . ALA A 1 180 ? -11.172 -4.622 17.760 1.00 98.00 180 ALA A C 1
ATOM 1409 O O . ALA A 1 180 ? -11.135 -3.637 17.017 1.00 98.00 180 ALA A O 1
ATOM 1410 N N . VAL A 1 181 ? -10.121 -5.070 18.439 1.00 97.94 181 VAL A N 1
ATOM 1411 C CA . VAL A 1 181 ? -8.778 -4.504 18.309 1.00 97.94 181 VAL A CA 1
ATOM 1412 C C . VAL A 1 181 ? -8.140 -5.076 17.048 1.00 97.94 181 VAL A C 1
ATOM 1414 O O . VAL A 1 181 ? -8.046 -6.292 16.890 1.00 97.94 181 VAL A O 1
ATOM 1417 N N . HIS A 1 182 ? -7.731 -4.204 16.131 1.00 97.06 182 HIS A N 1
ATOM 1418 C CA . HIS A 1 182 ? -6.983 -4.591 14.942 1.00 97.06 182 HIS A CA 1
ATOM 1419 C C . HIS A 1 182 ? -5.607 -5.154 15.356 1.00 97.06 182 HIS A C 1
ATOM 1421 O O . HIS A 1 182 ? -4.963 -4.593 16.255 1.00 97.06 182 HIS A O 1
ATOM 1427 N N . PRO A 1 183 ? -5.132 -6.252 14.740 1.00 96.38 183 PRO A N 1
A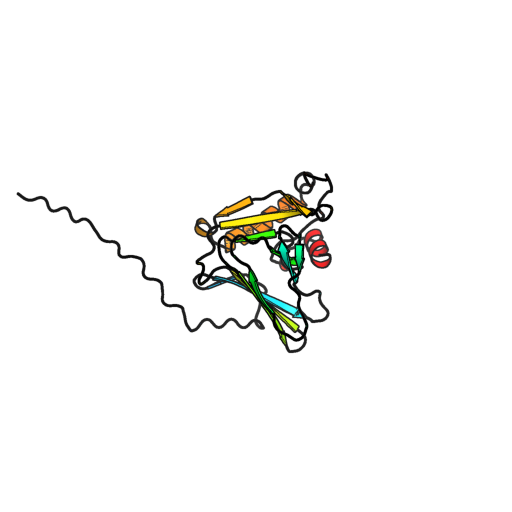TOM 1428 C CA . PRO A 1 183 ? -3.781 -6.752 14.994 1.00 96.38 183 PRO A CA 1
ATOM 1429 C C . PRO A 1 183 ? -2.720 -5.696 14.624 1.00 96.38 183 PRO A C 1
ATOM 1431 O O . PRO A 1 183 ? -3.034 -4.729 13.926 1.00 96.38 183 PRO A O 1
ATOM 1434 N N . PRO A 1 184 ? -1.467 -5.832 15.079 1.00 96.94 184 PRO A N 1
ATOM 1435 C CA . PRO A 1 184 ? -0.377 -5.026 14.542 1.00 96.94 184 PRO A CA 1
ATOM 1436 C C . PRO A 1 184 ? -0.301 -5.125 13.011 1.00 96.94 184 PRO A C 1
ATOM 1438 O O . PRO A 1 184 ? -0.738 -6.109 12.414 1.00 96.94 184 PRO A O 1
ATOM 1441 N N . THR A 1 185 ? 0.237 -4.090 12.381 1.00 97.31 185 THR A N 1
ATOM 1442 C CA . THR A 1 185 ? 0.391 -3.978 10.926 1.00 97.31 185 THR A CA 1
ATOM 1443 C C . THR A 1 185 ? 1.809 -3.535 10.565 1.00 97.31 185 THR A C 1
ATOM 1445 O O . THR A 1 185 ? 2.644 -3.418 11.453 1.00 97.31 185 THR A O 1
ATOM 1448 N N . TYR A 1 186 ? 2.114 -3.324 9.287 1.00 97.88 186 TYR A N 1
ATOM 1449 C CA . TYR A 1 186 ? 3.465 -3.074 8.775 1.00 97.88 186 TYR A CA 1
ATOM 1450 C C . TYR A 1 186 ? 3.467 -2.058 7.625 1.00 97.88 186 TYR A C 1
ATOM 1452 O O . TYR A 1 186 ? 2.475 -1.891 6.911 1.00 97.88 186 TYR A O 1
ATOM 1460 N N . ALA A 1 187 ? 4.592 -1.361 7.452 1.00 96.94 187 ALA A N 1
ATOM 1461 C CA . ALA A 1 187 ? 4.791 -0.366 6.395 1.00 96.94 187 ALA A CA 1
ATOM 1462 C C . ALA A 1 187 ? 5.396 -1.000 5.125 1.00 96.94 187 ALA A C 1
ATOM 1464 O O . ALA A 1 187 ? 5.438 -2.218 5.002 1.00 96.94 187 ALA A O 1
ATOM 1465 N N . PHE A 1 188 ? 5.873 -0.200 4.167 1.00 95.56 188 PHE A N 1
ATOM 1466 C CA . PHE A 1 188 ? 6.388 -0.705 2.882 1.00 95.56 188 PHE A CA 1
ATOM 1467 C C . PHE A 1 188 ? 7.715 -1.479 2.969 1.00 95.56 188 PHE A C 1
ATOM 1469 O O . PHE A 1 188 ? 7.907 -2.449 2.241 1.00 95.56 188 PHE A O 1
ATOM 1476 N N . TYR A 1 189 ? 8.637 -1.041 3.831 1.00 94.19 189 TYR A N 1
ATOM 1477 C CA . TYR A 1 189 ? 10.030 -1.503 3.841 1.00 94.19 189 TYR A CA 1
ATOM 1478 C C . TYR A 1 189 ? 10.280 -2.528 4.945 1.00 94.19 189 TYR A C 1
ATOM 1480 O O . TYR A 1 189 ? 10.381 -2.162 6.116 1.00 94.19 189 TYR A O 1
ATOM 1488 N N . ALA A 1 190 ? 10.396 -3.801 4.563 1.00 93.00 190 ALA A N 1
ATOM 1489 C CA . ALA A 1 190 ? 10.552 -4.920 5.492 1.00 93.00 190 ALA A CA 1
ATOM 1490 C C . ALA A 1 190 ? 11.842 -4.842 6.329 1.00 93.00 190 ALA A C 1
ATOM 1492 O O . ALA A 1 190 ? 11.883 -5.308 7.466 1.00 93.00 190 ALA A O 1
ATOM 1493 N N . GLU A 1 191 ? 12.897 -4.222 5.799 1.00 93.38 191 GLU A N 1
ATOM 1494 C CA . GLU A 1 191 ? 14.156 -3.998 6.512 1.00 93.38 191 GLU A CA 1
ATOM 1495 C C . GLU A 1 191 ? 14.019 -3.020 7.688 1.00 93.38 191 GLU A C 1
ATOM 1497 O O . GLU A 1 191 ? 14.841 -3.034 8.603 1.00 93.38 191 GLU A O 1
ATOM 1502 N N . ALA A 1 192 ? 12.980 -2.180 7.675 1.00 94.00 192 ALA A N 1
ATOM 1503 C CA . ALA A 1 192 ? 12.693 -1.210 8.726 1.00 94.00 192 ALA A CA 1
ATOM 1504 C C . ALA A 1 192 ? 11.651 -1.712 9.742 1.00 94.00 192 ALA A C 1
ATOM 1506 O O . ALA A 1 192 ? 11.313 -0.959 10.665 1.00 94.00 192 ALA A O 1
ATOM 1507 N N . ASP A 1 193 ? 11.153 -2.942 9.569 1.00 96.88 193 ASP A N 1
ATOM 1508 C CA . ASP A 1 193 ? 10.162 -3.551 10.451 1.00 96.88 193 ASP A CA 1
ATOM 1509 C C . ASP A 1 193 ? 10.762 -3.857 11.833 1.00 96.88 193 ASP A C 1
ATOM 1511 O O . ASP A 1 193 ? 11.822 -4.482 11.973 1.00 96.88 193 ASP A O 1
ATOM 1515 N N . THR A 1 194 ? 10.012 -3.494 12.868 1.00 96.62 194 THR A N 1
ATOM 1516 C CA . THR A 1 194 ? 10.131 -4.055 14.219 1.00 96.62 194 THR A CA 1
ATOM 1517 C C . THR A 1 194 ? 9.768 -5.549 14.238 1.00 96.62 194 THR A C 1
ATOM 1519 O O . THR A 1 194 ? 9.273 -6.105 13.256 1.00 96.62 194 THR A O 1
ATOM 1522 N N . ALA A 1 195 ? 10.000 -6.237 15.361 1.00 96.19 195 ALA A N 1
ATOM 1523 C CA . ALA A 1 195 ? 9.659 -7.659 15.490 1.00 96.19 195 ALA A CA 1
ATOM 1524 C C . ALA A 1 195 ? 8.150 -7.931 15.300 1.00 96.19 195 ALA A C 1
ATOM 1526 O O . ALA A 1 195 ? 7.776 -8.894 14.624 1.00 96.19 195 ALA A O 1
ATOM 1527 N N . ASP A 1 196 ? 7.297 -7.054 15.833 1.00 95.00 196 ASP A N 1
ATOM 1528 C CA . ASP A 1 196 ? 5.841 -7.166 15.707 1.00 95.00 196 ASP A CA 1
ATOM 1529 C C . ASP A 1 196 ? 5.377 -6.884 14.274 1.00 95.00 196 ASP A C 1
ATOM 1531 O O . ASP A 1 196 ? 4.573 -7.640 13.729 1.00 95.00 196 ASP A O 1
ATOM 1535 N N . GLU A 1 197 ? 5.933 -5.853 13.626 1.00 97.44 197 GLU A N 1
ATOM 1536 C CA . GLU A 1 197 ? 5.660 -5.533 12.215 1.00 97.44 197 GLU A CA 1
ATOM 1537 C C . GLU A 1 197 ? 6.076 -6.691 11.296 1.00 97.44 197 GLU A C 1
ATOM 1539 O O . GLU A 1 197 ? 5.317 -7.091 10.415 1.00 97.44 197 GLU A O 1
ATOM 1544 N N . ARG A 1 198 ? 7.238 -7.307 11.552 1.00 96.56 198 ARG A N 1
ATOM 1545 C CA . ARG A 1 198 ? 7.716 -8.467 10.789 1.00 96.56 198 ARG A CA 1
ATOM 1546 C C . ARG A 1 198 ? 6.802 -9.678 10.958 1.00 96.56 198 ARG A C 1
ATOM 1548 O O . ARG A 1 198 ? 6.512 -10.369 9.985 1.00 96.56 198 ARG A O 1
ATOM 1555 N N . THR A 1 199 ? 6.337 -9.926 12.181 1.00 95.94 199 THR A N 1
ATOM 1556 C CA . THR A 1 199 ? 5.386 -11.008 12.471 1.00 95.94 199 THR A CA 1
ATOM 1557 C C . THR A 1 199 ? 4.056 -10.758 11.764 1.00 95.94 199 THR A C 1
ATOM 1559 O O . THR A 1 199 ? 3.529 -11.657 11.113 1.00 95.94 199 THR A O 1
ATOM 1562 N N . ALA A 1 200 ? 3.552 -9.522 11.814 1.00 95.50 200 ALA A N 1
ATOM 1563 C CA . ALA A 1 200 ? 2.346 -9.123 11.100 1.00 95.50 200 ALA A CA 1
ATOM 1564 C C . ALA A 1 200 ? 2.495 -9.286 9.577 1.00 95.50 200 ALA A C 1
ATOM 1566 O O . ALA A 1 200 ? 1.574 -9.779 8.931 1.00 95.50 200 ALA A O 1
ATOM 1567 N N . ARG A 1 201 ? 3.663 -8.950 9.007 1.00 95.38 201 ARG A N 1
ATOM 1568 C CA . ARG A 1 201 ? 3.955 -9.118 7.572 1.00 95.38 201 ARG A CA 1
ATOM 1569 C C . ARG A 1 201 ? 3.895 -10.563 7.111 1.00 95.38 201 ARG A C 1
ATOM 1571 O O . ARG A 1 201 ? 3.429 -10.824 6.009 1.00 95.38 201 ARG A O 1
ATOM 1578 N N . LEU A 1 202 ? 4.378 -11.495 7.925 1.00 92.06 202 LEU A N 1
ATOM 1579 C CA . LEU A 1 202 ? 4.332 -12.920 7.596 1.00 92.06 202 LEU A CA 1
ATOM 1580 C C . LEU A 1 202 ? 2.916 -13.503 7.712 1.00 92.06 202 LEU A C 1
ATOM 1582 O O . LEU A 1 202 ? 2.629 -14.513 7.076 1.00 92.06 202 LEU A O 1
ATOM 1586 N N . ALA A 1 203 ? 2.052 -12.888 8.522 1.00 89.31 203 ALA A N 1
ATOM 1587 C CA . ALA A 1 203 ? 0.728 -13.411 8.844 1.00 89.31 203 ALA A CA 1
ATOM 1588 C C . ALA A 1 203 ? -0.391 -13.001 7.871 1.00 89.31 203 ALA A C 1
ATOM 1590 O O . ALA A 1 203 ? -1.411 -13.689 7.833 1.00 89.31 203 ALA A O 1
ATOM 1591 N N . GLY A 1 204 ? -0.250 -11.887 7.146 1.00 75.00 204 GLY A N 1
ATOM 1592 C CA . GLY A 1 204 ? -1.309 -11.341 6.281 1.00 75.00 204 GLY A CA 1
ATOM 1593 C C . GLY A 1 204 ? -0.856 -11.096 4.865 1.00 75.00 204 GLY A C 1
ATOM 1594 O O . GLY A 1 204 ? -1.688 -11.272 3.949 1.00 75.00 204 GLY A O 1
#

Secondary structure (DSSP, 8-state):
---------------PPP-TT----TTS--S-EEEETTEEEEEEEEETTSPPPEEEEEETTEEEEPPP-TTS-EEEEE-TT--EEEETTEEEEEEESS-EEEEEEEETTEEEEEEEEEBTTB---EEEEEEE-TTT--EEEEEEEEHHHH-HHHHHHHHHHHHHHHHH-HHHHB-TTT-PBPPP---S-GGG--HHHHHHHHH-

pLDDT: mean 87.86, std 15.65, range [36.31, 98.38]